Protein AF-A0A3C0UKG0-F1 (afdb_monomer)

Mean predicted aligned error: 4.13 Å

Secondary structure (DSSP, 8-state):
-GGGGTGGGGHHHHHHHHHHHHTT-EEEEEEEEGGGGT-SEE-EEEEEEEESS----GGGSPP-----GGGGS-SSS---B--S-EEEEEEEEE-TTSBEEEEEESSPPP-TTPPTT-TTSGGGS-GGGEEEETTSBEEPPPTT-TT---EEEETTEEEEPPHHHHHHTTT--TT----S-HHHHHHHHHHS--HHHHHHHHHHHIIIII----

Nearest PDB structures (foldseek):
  2z6u-assembly1_A  TM=8.583E-01  e=8.545E-14  Haemophilus parahaemolyticus
  2i9k-assembly1_A  TM=8.577E-01  e=9.624E-14  Haemophilus haemolyticus
  2z6q-assembly1_A  TM=8.188E-01  e=1.084E-13  Haemophilus parahaemolyticus
  2uyc-assembly1_A  TM=7.828E-01  e=1.965E-13  Haemophilus haemolyticus
  10mh-assembly1_A  TM=7.496E-01  e=1.965E-13  Haemophilus haemolyticus

Foldseek 3Di:
DVCCCCPPNNVNVVVVVVVLVVVQWDKDKDWDALQQQAFLERDTDIDMDTDNPFHFDPVPQHGDHRAFLVVLADPDDPWAFDPADWDFDPDWDQDPSQWTFGTWGPDQWAPPPDDPPCNRPPNRDDQLGTETESRTGFYQQALVCLVQSRWYCDPNTITGGDLLSLCVSLPDDSPDDDDDDSSVSSNDSNPDHSVSVVVSVVVSCCVRPVDDPD

Radius of gyration: 19.54 Å; Cα contacts (8 Å, |Δi|>4): 366; chains: 1; bounding box: 50×36×51 Å

pLDDT: mean 94.49, std 6.55, range [41.09, 98.5]

Solvent-accessible surface area (backbone atoms only — not comparable to full-atom values): 12161 Å² total; per-residue (Å²): 91,50,63,47,69,55,34,75,87,26,46,60,44,50,53,57,51,49,55,42,41,75,71,53,27,34,72,28,74,48,77,46,45,30,21,44,37,57,23,25,21,48,37,57,33,55,48,77,48,71,32,67,90,50,79,66,68,76,83,78,52,84,72,41,69,66,40,40,30,57,83,55,53,77,91,78,75,95,74,59,62,67,87,66,69,62,47,74,48,92,76,60,50,75,42,97,78,39,37,23,46,29,33,33,45,79,61,85,59,55,74,83,92,61,58,91,94,44,82,89,39,72,86,40,42,54,72,72,33,40,24,30,26,31,80,18,19,39,72,58,60,54,40,84,45,44,81,46,52,52,36,30,39,51,96,93,41,49,29,42,56,51,74,65,35,57,37,41,50,31,55,47,61,90,85,60,84,81,89,64,58,69,40,57,47,33,27,49,60,25,69,52,71,44,42,52,43,52,50,50,52,49,55,49,44,44,67,72,69,64,53,69,88,124

Sequence (214 aa):
VKHLVYHDNKKTLTTILQHLEELGYTVSKKVLNASDFGLPQNRERIIIIGHKDKKFDFSKIEKQAKPALKKFLDKENEFEYLNEPYTILEEQKIQDSGLIFAGYRNKTIRKAGVREGTEHLSRVHKQPNRIYSTEGVHPALPSQESSGRFWIWHEGTVRKLTIQECYRIMGFPDKFKLLNNKAELYKQVGNSVAIPMIKAVVEQIKTQLLSVNK

Structure (mmCIF, N/CA/C/O backbone):
data_AF-A0A3C0UKG0-F1
#
_entry.id   AF-A0A3C0UKG0-F1
#
loop_
_atom_site.group_PDB
_atom_site.id
_atom_site.type_symbol
_atom_site.label_atom_id
_atom_site.label_alt_id
_atom_site.label_comp_id
_atom_site.label_asym_id
_atom_site.label_entity_id
_atom_site.label_seq_id
_atom_site.pdbx_PDB_ins_code
_atom_site.Cartn_x
_atom_site.Cartn_y
_atom_site.Cartn_z
_atom_site.occupancy
_atom_site.B_iso_or_equiv
_atom_site.auth_seq_id
_atom_site.auth_comp_id
_atom_site.auth_asym_id
_atom_site.auth_atom_id
_atom_site.pdbx_PDB_model_num
ATOM 1 N N . VAL A 1 1 ? -4.203 8.270 5.859 1.00 89.06 1 VAL A N 1
ATOM 2 C CA . VAL A 1 1 ? -2.842 7.922 5.341 1.00 89.06 1 VAL A CA 1
ATOM 3 C C . VAL A 1 1 ? -1.824 7.904 6.483 1.00 89.06 1 VAL A C 1
ATOM 5 O O . VAL A 1 1 ? -2.095 8.561 7.476 1.00 89.06 1 VAL A O 1
ATOM 8 N N . LYS A 1 2 ? -0.675 7.203 6.380 1.00 91.62 2 LYS A N 1
ATOM 9 C CA . LYS A 1 2 ? 0.348 7.162 7.460 1.00 91.62 2 LYS A CA 1
ATOM 10 C C . LYS A 1 2 ? 0.846 8.544 7.895 1.00 91.62 2 LYS A C 1
ATOM 12 O O . LYS A 1 2 ? 1.032 8.761 9.084 1.00 91.62 2 LYS A O 1
ATOM 17 N N . HIS A 1 3 ? 1.005 9.482 6.957 1.00 91.56 3 HIS A N 1
ATOM 18 C CA . HIS A 1 3 ? 1.503 10.830 7.258 1.00 91.56 3 HIS A CA 1
ATOM 19 C C . HIS A 1 3 ? 0.677 11.573 8.323 1.00 91.56 3 HIS A C 1
ATOM 21 O O . HIS A 1 3 ? 1.235 12.379 9.057 1.00 91.56 3 HIS A O 1
ATOM 27 N N . LEU A 1 4 ? -0.615 11.249 8.480 1.00 94.44 4 LEU A N 1
ATOM 28 C CA . LEU A 1 4 ? -1.465 11.824 9.529 1.00 94.44 4 LEU A CA 1
ATOM 29 C C . LEU A 1 4 ? -0.866 11.647 10.936 1.00 94.44 4 LEU A C 1
ATOM 31 O O . LEU A 1 4 ? -1.051 12.510 11.780 1.00 94.44 4 LEU A O 1
ATOM 35 N N . VAL A 1 5 ? -0.099 10.574 11.172 1.00 94.69 5 VAL A N 1
ATOM 36 C CA . VAL A 1 5 ? 0.579 10.309 12.454 1.00 94.69 5 VAL A CA 1
ATOM 37 C C . VAL A 1 5 ? 1.565 11.408 12.846 1.00 94.69 5 VAL A C 1
ATOM 39 O O . VAL A 1 5 ? 1.745 11.651 14.034 1.00 94.69 5 VAL A O 1
ATOM 42 N N . TYR A 1 6 ? 2.194 12.060 11.868 1.00 94.19 6 TYR A N 1
ATOM 43 C CA . TYR A 1 6 ? 3.244 13.061 12.087 1.00 94.19 6 TYR A CA 1
ATOM 44 C C . TYR A 1 6 ? 2.823 14.472 11.669 1.00 94.19 6 TYR A C 1
ATOM 46 O O . TYR A 1 6 ? 3.537 15.430 11.953 1.00 94.19 6 TYR A O 1
ATOM 54 N N . HIS A 1 7 ? 1.682 14.597 10.989 1.00 96.38 7 HIS A N 1
ATOM 55 C CA . HIS A 1 7 ? 1.195 15.852 10.436 1.00 96.38 7 HIS A CA 1
ATOM 56 C C . HIS A 1 7 ? 1.057 16.929 11.517 1.00 96.38 7 HIS A C 1
ATOM 58 O O . HIS A 1 7 ? 0.568 16.639 12.610 1.00 96.38 7 HIS A O 1
ATOM 64 N N . ASP A 1 8 ? 1.496 18.148 11.191 1.00 96.06 8 ASP A N 1
ATOM 65 C CA . ASP A 1 8 ? 1.468 19.313 12.083 1.00 96.06 8 ASP A CA 1
ATOM 66 C C . ASP A 1 8 ? 2.033 18.999 13.481 1.00 96.06 8 ASP A C 1
ATOM 68 O O . ASP A 1 8 ? 1.369 19.151 14.503 1.00 96.06 8 ASP A O 1
ATOM 72 N N . ASN A 1 9 ? 3.247 18.435 13.530 1.00 94.06 9 ASN A N 1
ATOM 73 C CA . ASN A 1 9 ? 3.888 17.994 14.775 1.00 94.06 9 ASN A CA 1
ATOM 74 C C . ASN A 1 9 ? 2.979 17.088 15.630 1.00 94.06 9 ASN A C 1
ATOM 76 O O . ASN A 1 9 ? 2.952 17.188 16.855 1.00 94.06 9 ASN A O 1
ATOM 80 N N . LYS A 1 10 ? 2.240 16.188 14.966 1.00 95.62 10 LYS A N 1
ATOM 81 C CA . LYS A 1 10 ? 1.243 15.260 15.534 1.00 95.62 10 LYS A CA 1
ATOM 82 C C . LYS A 1 10 ? -0.062 15.914 16.012 1.00 95.62 10 LYS A C 1
ATOM 84 O O . LYS A 1 10 ? -0.987 15.169 16.340 1.00 95.62 10 LYS A O 1
ATOM 89 N N . LYS A 1 11 ? -0.184 17.250 16.016 1.00 96.50 11 LYS A N 1
ATOM 90 C CA . LYS A 1 11 ? -1.361 17.970 16.538 1.00 96.50 11 LYS A CA 1
ATOM 91 C C . LYS A 1 11 ? -2.648 17.516 15.870 1.00 96.50 11 LYS A C 1
ATOM 93 O O . LYS A 1 11 ? -3.599 17.187 16.561 1.00 96.50 11 LYS A O 1
ATOM 98 N N . THR A 1 12 ? -2.653 17.391 14.544 1.00 97.62 12 THR A N 1
ATOM 99 C CA . THR A 1 12 ? -3.860 17.005 13.798 1.00 97.62 12 THR A CA 1
ATOM 100 C C . THR A 1 12 ? -4.426 15.662 14.246 1.00 97.62 12 THR A C 1
ATOM 102 O O . THR A 1 12 ? -5.629 15.542 14.457 1.00 97.62 12 THR A O 1
ATOM 105 N N . LEU A 1 13 ? -3.576 14.642 14.410 1.00 97.19 13 LEU A N 1
ATOM 106 C CA . LEU A 1 13 ? -4.049 13.348 14.893 1.00 97.19 13 LEU A CA 1
ATOM 107 C C . LEU A 1 13 ? -4.487 13.435 16.357 1.00 97.19 13 LEU A C 1
ATOM 109 O O . LEU A 1 13 ? -5.490 12.826 16.703 1.00 97.19 13 LEU A O 1
ATOM 113 N N . THR A 1 14 ? -3.766 14.173 17.202 1.00 97.25 14 THR A N 1
ATOM 114 C CA . THR A 1 14 ? -4.154 14.376 18.605 1.00 97.25 14 THR A CA 1
ATOM 115 C C . THR A 1 14 ? -5.538 15.012 18.715 1.00 97.25 14 THR A C 1
ATOM 117 O O . THR A 1 14 ? -6.382 14.461 19.408 1.00 97.25 14 THR A O 1
ATOM 120 N N . THR A 1 15 ? -5.811 16.082 17.964 1.00 98.12 15 THR A N 1
ATOM 121 C CA . THR A 1 15 ? -7.115 16.761 17.944 1.00 98.12 15 THR A CA 1
ATOM 122 C C . THR A 1 15 ? -8.246 15.829 17.510 1.00 98.12 15 THR A C 1
ATOM 124 O O . THR A 1 15 ? -9.292 15.798 18.146 1.00 98.12 15 THR A O 1
ATOM 127 N N . ILE A 1 16 ? -8.035 15.015 16.465 1.00 98.06 16 ILE A N 1
ATOM 128 C CA . ILE A 1 16 ? -9.041 14.033 16.020 1.00 98.06 16 ILE A CA 1
ATOM 129 C C . ILE A 1 16 ? -9.377 13.042 17.142 1.00 98.06 16 ILE A C 1
ATOM 131 O O . ILE A 1 16 ? -10.544 12.731 17.356 1.00 98.06 16 ILE A O 1
ATOM 135 N N . LEU A 1 17 ? -8.362 12.520 17.834 1.00 97.94 17 LEU A N 1
ATOM 136 C CA . LEU A 1 17 ? -8.560 11.524 18.890 1.00 97.94 17 LEU A CA 1
ATOM 137 C C . LEU A 1 17 ? -9.224 12.138 20.119 1.00 97.94 17 LEU A C 1
ATOM 139 O O . LEU A 1 17 ? -10.163 11.547 20.634 1.00 97.94 17 LEU A O 1
ATOM 143 N N . GLN A 1 18 ? -8.786 13.334 20.517 1.00 98.00 18 GLN A N 1
ATOM 144 C CA . GLN A 1 18 ? -9.365 14.073 21.631 1.00 98.00 18 GLN A CA 1
ATOM 145 C C . GLN A 1 18 ? -10.860 14.317 21.410 1.00 98.00 18 GLN A C 1
ATOM 147 O O . GLN A 1 18 ? -11.655 13.999 22.283 1.00 98.00 18 GLN A O 1
ATOM 152 N N . HIS A 1 19 ? -11.271 14.789 20.231 1.00 98.38 19 HIS A N 1
ATOM 153 C CA . HIS A 1 19 ? -12.695 15.004 19.959 1.00 98.38 19 HIS A CA 1
ATOM 154 C C . HIS A 1 19 ? -13.512 13.707 19.962 1.00 98.38 19 HIS A C 1
ATOM 156 O O . HIS A 1 19 ? -14.660 13.703 20.393 1.00 98.38 19 HIS A O 1
ATOM 162 N N . LEU A 1 20 ? -12.945 12.589 19.502 1.00 98.06 20 LEU A N 1
ATOM 163 C CA . LEU A 1 20 ? -13.622 11.293 19.605 1.00 98.06 20 LEU A CA 1
ATOM 164 C C . LEU A 1 20 ? -13.785 10.859 21.072 1.00 98.06 20 LEU A C 1
ATOM 166 O O . LEU A 1 20 ? -14.837 10.341 21.437 1.00 98.06 20 LEU A O 1
ATOM 170 N N . GLU A 1 21 ? -12.777 11.095 21.910 1.00 97.69 21 GLU A N 1
ATOM 171 C CA . GLU A 1 21 ? -12.824 10.812 23.350 1.00 97.69 21 GLU A CA 1
ATOM 172 C C . GLU A 1 21 ? -13.820 11.731 24.083 1.00 97.69 21 GLU A C 1
ATOM 174 O O . GLU A 1 21 ? -14.610 11.245 24.888 1.00 97.69 21 GLU A O 1
ATOM 179 N N . GLU A 1 22 ? -13.870 13.023 23.743 1.00 98.19 22 GLU A N 1
ATOM 180 C CA . GLU A 1 22 ? -14.857 13.997 24.248 1.00 98.19 22 GLU A CA 1
ATOM 181 C C . GLU A 1 22 ? -16.299 13.606 23.890 1.00 98.19 22 GLU A C 1
ATOM 183 O O . GLU A 1 22 ? -17.224 13.841 24.664 1.00 98.19 22 GLU A O 1
ATOM 188 N N . LEU A 1 23 ? -16.496 12.952 22.741 1.00 98.06 23 LEU A N 1
ATOM 189 C CA . LEU A 1 23 ? -17.780 12.376 22.331 1.00 98.06 23 LEU A CA 1
ATOM 190 C C . LEU A 1 23 ? -18.109 11.047 23.042 1.00 98.06 23 LEU A C 1
ATOM 192 O O . LEU A 1 23 ? -19.123 10.419 22.728 1.00 98.06 23 LEU A O 1
ATOM 196 N N . GLY A 1 24 ? -17.268 10.603 23.981 1.00 97.75 24 GLY A N 1
ATOM 197 C CA . GLY A 1 24 ? -17.481 9.405 24.791 1.00 97.75 24 GLY A CA 1
ATOM 198 C C . GLY A 1 24 ? -17.037 8.099 24.129 1.00 97.75 24 GLY A C 1
ATOM 199 O O . GLY A 1 24 ? -17.535 7.037 24.499 1.00 97.75 24 GLY A O 1
ATOM 200 N N . TYR A 1 25 ? -16.136 8.138 23.140 1.00 98.31 25 TYR A N 1
ATOM 201 C CA . TYR A 1 25 ? -15.568 6.922 22.552 1.00 98.31 25 TYR A CA 1
ATOM 202 C C . TYR A 1 25 ? -14.243 6.539 23.211 1.00 98.31 25 TYR A C 1
ATOM 204 O O . TYR A 1 25 ? -13.308 7.330 23.294 1.00 98.31 25 TYR A O 1
ATOM 212 N N . THR A 1 26 ? -14.101 5.262 23.549 1.00 97.31 26 THR A N 1
ATOM 213 C CA . THR A 1 26 ? -12.801 4.625 23.757 1.00 97.31 26 THR A CA 1
ATOM 214 C C . THR A 1 26 ? -12.128 4.414 22.400 1.00 97.31 26 THR A C 1
ATOM 216 O O . THR A 1 26 ? -12.592 3.618 21.576 1.00 97.31 26 THR A O 1
ATOM 219 N N . VAL A 1 27 ? -11.023 5.121 22.147 1.00 97.94 27 VAL A N 1
ATOM 220 C CA . VAL A 1 27 ? -10.351 5.117 20.839 1.00 97.94 27 VAL A CA 1
ATOM 221 C C . VAL A 1 27 ? -9.092 4.254 20.843 1.00 97.94 27 VAL A C 1
ATOM 223 O O . VAL A 1 27 ? -8.253 4.295 21.738 1.00 97.94 27 VAL A O 1
ATOM 226 N N . SER A 1 28 ? -8.930 3.456 19.793 1.00 98.19 28 SER A N 1
ATOM 227 C CA . SER A 1 28 ? -7.738 2.654 19.517 1.00 98.19 28 SER A CA 1
ATOM 228 C C . SER A 1 28 ? -7.223 2.974 18.119 1.00 98.19 28 SER A C 1
ATOM 230 O O . SER A 1 28 ? -8.002 3.123 17.179 1.00 98.19 28 SER A O 1
ATOM 232 N N . LYS A 1 29 ? -5.901 3.057 17.946 1.00 97.88 29 LYS A N 1
ATOM 233 C CA . LYS A 1 29 ? -5.289 3.351 16.643 1.00 97.88 29 LYS A CA 1
ATOM 234 C C . LYS A 1 29 ? -4.043 2.520 16.376 1.00 97.88 29 LYS A C 1
ATOM 236 O O . LYS A 1 29 ? -3.264 2.255 17.289 1.00 97.88 29 LYS A O 1
ATOM 241 N N . LYS A 1 30 ? -3.802 2.187 15.108 1.00 98.06 30 LYS A N 1
ATOM 242 C CA . LYS A 1 30 ? -2.538 1.586 14.655 1.00 98.06 30 LYS A CA 1
ATOM 243 C C . LYS A 1 30 ? -2.285 1.887 13.185 1.00 98.06 30 LYS A C 1
ATOM 245 O O . LYS A 1 30 ? -3.219 2.016 12.398 1.00 98.06 30 LYS A O 1
ATOM 250 N N . VAL A 1 31 ? -1.014 1.992 12.805 1.00 97.88 31 VAL A N 1
ATOM 251 C CA . VAL A 1 31 ? -0.621 1.960 11.392 1.00 97.88 31 VAL A CA 1
ATOM 252 C C . VAL A 1 31 ? -0.498 0.502 10.969 1.00 97.88 31 VAL A C 1
ATOM 254 O O . VAL A 1 31 ? 0.282 -0.245 11.552 1.00 97.88 31 VAL A O 1
ATOM 257 N N . LEU A 1 32 ? -1.270 0.111 9.960 1.00 97.94 32 LEU A N 1
ATOM 258 C CA . LEU A 1 32 ? -1.214 -1.206 9.333 1.00 97.94 32 LEU A CA 1
ATOM 259 C C . LEU A 1 32 ? -0.652 -1.074 7.919 1.00 97.94 32 LEU A C 1
ATOM 261 O O . LEU A 1 32 ? -0.870 -0.054 7.259 1.00 97.94 32 LEU A O 1
ATOM 265 N N . ASN A 1 33 ? 0.063 -2.096 7.457 1.00 97.62 33 ASN A N 1
ATOM 266 C CA . ASN A 1 33 ? 0.574 -2.172 6.094 1.00 97.62 33 ASN A CA 1
ATOM 267 C C . ASN A 1 33 ? -0.146 -3.285 5.342 1.00 97.62 33 ASN A C 1
ATOM 269 O O . ASN A 1 33 ? -0.170 -4.405 5.833 1.00 97.62 33 ASN A O 1
ATOM 273 N N . ALA A 1 34 ? -0.689 -2.998 4.157 1.00 97.88 34 ALA A N 1
ATOM 274 C CA . ALA A 1 34 ? -1.392 -3.991 3.343 1.00 97.88 34 ALA A CA 1
ATOM 275 C C . ALA A 1 34 ? -0.547 -5.243 3.039 1.00 97.88 34 ALA A C 1
ATOM 277 O O . ALA A 1 34 ? -1.110 -6.327 2.900 1.00 97.88 34 ALA A O 1
ATOM 278 N N . SER A 1 35 ? 0.784 -5.114 2.985 1.00 97.19 35 SER A N 1
ATOM 279 C CA . SER A 1 35 ? 1.668 -6.257 2.754 1.00 97.19 35 SER A CA 1
ATOM 280 C C . SER A 1 35 ? 1.651 -7.299 3.867 1.00 97.19 35 SER A C 1
ATOM 282 O O . SER A 1 35 ? 1.804 -8.482 3.580 1.00 97.19 35 SER A O 1
ATOM 284 N N . ASP A 1 36 ? 1.340 -6.900 5.100 1.00 97.19 36 ASP A N 1
ATOM 285 C CA . ASP A 1 36 ? 1.156 -7.818 6.228 1.00 97.19 36 ASP A CA 1
ATOM 286 C C . ASP A 1 36 ? -0.178 -8.597 6.147 1.00 97.19 36 ASP A C 1
ATOM 288 O O . ASP A 1 36 ? -0.513 -9.342 7.063 1.00 97.19 36 ASP A O 1
ATOM 292 N N . PHE A 1 37 ? -0.964 -8.420 5.076 1.00 97.94 37 PHE A N 1
ATOM 293 C CA . PHE A 1 37 ? -2.288 -9.025 4.875 1.00 97.94 37 PHE A CA 1
ATOM 294 C C . PHE A 1 37 ? -2.406 -9.724 3.516 1.00 97.94 37 PHE A C 1
ATOM 296 O O . PHE A 1 37 ? -3.470 -9.717 2.898 1.00 97.94 37 PHE A O 1
ATOM 303 N N . GLY A 1 38 ? -1.304 -10.297 3.026 1.00 97.06 38 GLY A N 1
ATOM 304 C CA . GLY A 1 38 ? -1.317 -11.136 1.826 1.00 97.06 38 GLY A CA 1
ATOM 305 C C . GLY A 1 38 ? -1.431 -10.358 0.513 1.00 97.06 38 GLY A C 1
ATOM 306 O O . GLY A 1 38 ? -1.762 -10.944 -0.513 1.00 97.06 38 GLY A O 1
ATOM 307 N N . LEU A 1 39 ? -1.157 -9.049 0.516 1.00 98.06 39 LEU A N 1
ATOM 308 C CA . LEU A 1 39 ? -1.118 -8.233 -0.700 1.00 98.06 39 LEU A CA 1
ATOM 309 C C . LEU A 1 39 ? 0.313 -7.829 -1.065 1.00 98.06 39 LEU A C 1
ATOM 311 O O . LEU A 1 39 ? 1.096 -7.477 -0.187 1.00 98.06 39 LEU A O 1
ATOM 315 N N . PRO A 1 40 ? 0.677 -7.757 -2.352 1.00 98.19 40 PRO A N 1
ATOM 316 C CA . PRO A 1 40 ? 2.011 -7.348 -2.766 1.00 98.19 40 PRO A CA 1
ATOM 317 C C . PRO A 1 40 ? 2.099 -5.818 -2.844 1.00 98.19 40 PRO A C 1
ATOM 319 O O . PRO A 1 40 ? 2.522 -5.262 -3.856 1.00 98.19 40 PRO A O 1
ATOM 322 N N . GLN A 1 41 ? 1.661 -5.100 -1.804 1.00 97.75 41 GLN A N 1
ATOM 323 C CA . GLN A 1 41 ? 1.651 -3.636 -1.806 1.00 97.75 41 GLN A CA 1
ATOM 324 C C . GLN A 1 41 ? 2.133 -3.052 -0.475 1.00 97.75 41 GLN A C 1
ATOM 326 O O . GLN A 1 41 ? 1.523 -3.267 0.570 1.00 97.75 41 GLN A O 1
ATOM 331 N N . ASN A 1 42 ? 3.181 -2.226 -0.522 1.00 97.50 42 ASN A N 1
ATOM 332 C CA . ASN A 1 42 ? 3.597 -1.389 0.598 1.00 97.50 42 ASN A CA 1
ATOM 333 C C . ASN A 1 42 ? 2.644 -0.187 0.730 1.00 97.50 42 ASN A C 1
ATOM 335 O O . ASN A 1 42 ? 2.881 0.893 0.175 1.00 97.50 42 ASN A O 1
ATOM 339 N N . ARG A 1 43 ? 1.533 -0.390 1.445 1.00 97.19 43 ARG A N 1
ATOM 340 C CA . ARG A 1 43 ? 0.464 0.596 1.658 1.00 97.19 43 ARG A CA 1
ATOM 341 C C . ARG A 1 43 ? 0.175 0.743 3.143 1.00 97.19 43 ARG A C 1
ATOM 343 O O . ARG A 1 43 ? -0.710 0.092 3.689 1.00 97.19 43 ARG A O 1
ATOM 350 N N . GLU A 1 44 ? 0.871 1.681 3.774 1.00 97.06 44 GLU A N 1
ATOM 351 C CA . GLU A 1 44 ? 0.669 1.993 5.187 1.00 97.06 44 GLU A CA 1
ATOM 352 C C . GLU A 1 44 ? -0.530 2.934 5.399 1.00 97.06 44 GLU A C 1
ATOM 354 O O . GLU A 1 44 ? -0.624 4.028 4.814 1.00 97.06 44 GLU A O 1
ATOM 359 N N . ARG A 1 45 ? -1.475 2.522 6.244 1.00 97.38 45 ARG A N 1
ATOM 360 C CA . ARG A 1 45 ? -2.672 3.288 6.604 1.00 97.38 45 ARG A CA 1
ATOM 361 C C . ARG A 1 45 ? -2.856 3.281 8.115 1.00 97.38 45 ARG A C 1
ATOM 363 O O . ARG A 1 45 ? -2.789 2.236 8.748 1.00 97.38 45 ARG A O 1
ATOM 370 N N . ILE A 1 46 ? -3.084 4.465 8.682 1.00 97.62 46 ILE A N 1
ATOM 371 C CA . ILE A 1 46 ? -3.604 4.574 10.042 1.00 97.62 46 ILE A CA 1
ATOM 372 C C . ILE A 1 46 ? -5.057 4.104 10.041 1.00 97.62 46 ILE A C 1
ATOM 374 O O . ILE A 1 46 ? -5.849 4.562 9.218 1.00 97.62 46 ILE A O 1
ATOM 378 N N . ILE A 1 47 ? -5.362 3.187 10.948 1.00 98.19 47 ILE A N 1
ATOM 379 C CA . ILE A 1 47 ? -6.702 2.712 11.264 1.00 98.19 47 ILE A CA 1
ATOM 380 C C . ILE A 1 47 ? -7.041 3.258 12.647 1.00 98.19 47 ILE A C 1
ATOM 382 O O . ILE A 1 47 ? -6.236 3.120 13.570 1.00 98.19 47 ILE A O 1
ATOM 386 N N . ILE A 1 48 ? -8.198 3.905 12.765 1.00 98.25 48 ILE A N 1
ATOM 387 C CA . ILE A 1 48 ? -8.733 4.455 14.013 1.00 98.25 48 ILE A CA 1
ATOM 388 C C . ILE A 1 48 ? -10.071 3.762 14.248 1.00 98.25 48 ILE A C 1
ATOM 390 O O . ILE A 1 48 ? -10.916 3.746 13.356 1.00 98.25 48 ILE A O 1
ATOM 394 N N . ILE A 1 49 ? -10.230 3.158 15.419 1.00 98.19 49 ILE A N 1
ATOM 395 C CA . ILE A 1 49 ? -11.434 2.442 15.836 1.00 98.19 49 ILE A CA 1
ATOM 396 C C . ILE A 1 49 ? -11.905 3.102 17.125 1.00 98.19 49 ILE A C 1
ATOM 398 O O . ILE A 1 49 ? -11.157 3.132 18.100 1.00 98.19 49 ILE A O 1
ATOM 402 N N . GLY A 1 50 ? -13.118 3.644 17.111 1.00 97.44 50 GLY A N 1
ATOM 403 C CA . GLY A 1 50 ? -13.800 4.153 18.297 1.00 97.44 50 GLY A CA 1
ATOM 404 C C . GLY A 1 50 ? -14.951 3.227 18.672 1.00 97.44 50 GLY A C 1
ATOM 405 O O . GLY A 1 50 ? -15.700 2.790 17.800 1.00 97.44 50 GLY A O 1
ATOM 406 N N . HIS A 1 51 ? -15.094 2.933 19.957 1.00 97.12 51 HIS A N 1
ATOM 407 C CA . HIS A 1 51 ? -16.226 2.193 20.514 1.00 97.12 51 HIS A CA 1
ATOM 408 C C . HIS A 1 51 ? -16.629 2.832 21.841 1.00 97.12 51 HIS A C 1
ATOM 410 O O . HIS A 1 51 ? -15.759 3.345 22.531 1.00 97.12 51 HIS A O 1
ATOM 416 N N . LYS A 1 52 ? -17.910 2.794 22.223 1.00 95.19 52 LYS A N 1
ATOM 417 C CA . LYS A 1 52 ? -18.379 3.434 23.465 1.00 95.19 52 LYS A CA 1
ATOM 418 C C . LYS A 1 52 ? -17.632 2.917 24.703 1.00 95.19 52 LYS A C 1
ATOM 420 O O . LYS A 1 52 ? -16.945 3.681 25.364 1.00 95.19 52 LYS A O 1
ATOM 425 N N . ASP A 1 53 ? -17.634 1.600 24.913 1.00 91.81 53 ASP A N 1
ATOM 426 C CA . ASP A 1 53 ? -17.190 1.038 26.206 1.00 91.81 53 ASP A CA 1
ATOM 427 C C . ASP A 1 53 ? -15.919 0.169 26.167 1.00 91.81 53 ASP A C 1
ATOM 429 O O . ASP A 1 53 ? -15.391 -0.216 27.206 1.00 91.81 53 ASP A O 1
ATOM 433 N N . LYS A 1 54 ? -15.429 -0.214 24.982 1.00 95.12 54 LYS A N 1
ATOM 434 C CA . LYS A 1 54 ? -14.431 -1.280 24.812 1.00 95.12 54 LYS A CA 1
ATOM 435 C C . LYS A 1 54 ? -13.229 -0.764 24.036 1.00 95.12 54 LYS A C 1
ATOM 437 O O . LYS A 1 54 ? -13.373 -0.070 23.033 1.00 95.12 54 LYS A O 1
ATOM 442 N N . LYS A 1 55 ? -12.030 -1.165 24.456 1.00 96.12 55 LYS A N 1
ATOM 443 C CA . LYS A 1 55 ? -10.789 -0.895 23.725 1.00 96.12 55 LYS A CA 1
ATOM 444 C C . LYS A 1 55 ? -10.535 -1.996 22.700 1.00 96.12 55 LYS A C 1
ATOM 446 O O . LYS A 1 55 ? -10.657 -3.176 23.016 1.00 96.12 55 LYS A O 1
ATOM 451 N N . PHE A 1 56 ? -10.152 -1.613 21.487 1.00 98.06 56 PHE A N 1
ATOM 452 C CA . PHE A 1 56 ? -9.802 -2.560 20.436 1.00 98.06 56 PHE A CA 1
ATOM 453 C C . PHE A 1 56 ? -8.317 -2.928 20.506 1.00 98.06 56 PHE A C 1
ATOM 455 O O . PHE A 1 56 ? -7.443 -2.057 20.522 1.00 98.06 56 PHE A O 1
ATOM 462 N N . ASP A 1 57 ? -8.022 -4.223 20.485 1.00 97.88 57 ASP A N 1
ATOM 463 C CA . ASP A 1 57 ? -6.667 -4.751 20.529 1.00 97.88 57 ASP A CA 1
ATOM 464 C C . ASP A 1 57 ? -6.197 -5.201 19.138 1.00 97.88 57 ASP A C 1
ATOM 466 O O . ASP A 1 57 ? -6.519 -6.283 18.640 1.00 97.88 57 ASP A O 1
ATOM 470 N N . PHE A 1 58 ? -5.372 -4.358 18.515 1.00 98.19 58 PHE A N 1
ATOM 471 C CA . PHE A 1 58 ? -4.746 -4.639 17.224 1.00 98.19 58 PHE A CA 1
ATOM 472 C C . PHE A 1 58 ? -3.680 -5.749 17.268 1.00 98.19 58 PHE A C 1
ATOM 474 O O . PHE A 1 58 ? -3.147 -6.095 16.211 1.00 98.19 58 PHE A O 1
ATOM 481 N N . SER A 1 59 ? -3.267 -6.240 18.442 1.00 97.31 59 SER A N 1
ATOM 482 C CA . SER A 1 59 ? -2.305 -7.349 18.538 1.00 97.31 59 SER A CA 1
ATOM 483 C C . SER A 1 59 ? -2.929 -8.693 18.152 1.00 97.31 59 SER A C 1
ATOM 485 O O . SER A 1 59 ? -2.229 -9.556 17.637 1.00 97.31 59 SER A O 1
ATOM 487 N N . LYS A 1 60 ? -4.255 -8.820 18.291 1.00 97.19 60 LYS A N 1
ATOM 488 C CA . LYS A 1 60 ? -5.033 -10.015 17.924 1.00 97.19 60 LYS A CA 1
ATOM 489 C C . LYS A 1 60 ? -5.313 -10.140 16.426 1.00 97.19 60 LYS A C 1
ATOM 491 O O . LYS A 1 60 ? -5.937 -11.101 15.991 1.00 97.19 60 LYS A O 1
ATOM 496 N N . ILE A 1 61 ? -4.908 -9.152 15.629 1.00 97.69 61 ILE A N 1
ATOM 497 C CA . ILE A 1 61 ? -5.016 -9.236 14.175 1.00 97.69 61 ILE A CA 1
ATOM 498 C C . ILE A 1 61 ? -3.873 -10.109 13.653 1.00 97.69 61 ILE A C 1
ATOM 500 O O . ILE A 1 61 ? -2.703 -9.731 13.743 1.00 97.69 61 ILE A O 1
ATOM 504 N N . GLU A 1 62 ? -4.231 -11.237 13.050 1.00 96.00 62 GLU A N 1
ATOM 505 C CA . GLU A 1 62 ? -3.280 -12.126 12.393 1.00 96.00 62 GLU A CA 1
ATOM 506 C C . GLU A 1 62 ? -2.706 -11.496 11.121 1.00 96.00 62 GLU A C 1
ATOM 508 O O . GLU A 1 62 ? -3.418 -10.889 10.312 1.00 96.00 62 GLU A O 1
ATOM 513 N N . LYS A 1 63 ? -1.393 -11.653 10.953 1.00 95.81 63 LYS A N 1
ATOM 514 C CA . LYS A 1 63 ? -0.665 -11.222 9.761 1.00 95.81 63 LYS A CA 1
ATOM 515 C C . LYS A 1 63 ? -0.433 -12.401 8.828 1.00 95.81 63 LYS A C 1
ATOM 517 O O . LYS A 1 63 ? -0.302 -13.539 9.264 1.00 95.81 63 LYS A O 1
ATOM 522 N N . GLN A 1 64 ? -0.310 -12.101 7.544 1.00 95.31 64 GLN A N 1
ATOM 523 C CA . GLN A 1 64 ? 0.044 -13.053 6.499 1.00 95.31 64 GLN A CA 1
ATOM 524 C C . GLN A 1 64 ? 1.403 -12.698 5.894 1.00 95.31 64 GLN A C 1
ATOM 526 O O . GLN A 1 64 ? 1.864 -11.557 5.977 1.00 95.31 64 GLN A O 1
ATOM 531 N N . ALA A 1 65 ? 2.044 -13.685 5.268 1.00 94.25 65 ALA A N 1
ATOM 532 C CA . ALA A 1 65 ? 3.295 -13.473 4.554 1.00 94.25 65 ALA A CA 1
ATOM 533 C C . ALA A 1 65 ? 3.115 -12.463 3.409 1.00 94.25 65 ALA A C 1
ATOM 535 O O . ALA A 1 65 ? 2.074 -12.428 2.753 1.00 94.25 65 ALA A O 1
ATOM 536 N N . LYS A 1 66 ? 4.160 -11.671 3.149 1.00 94.06 66 LYS A N 1
ATOM 537 C CA . LYS A 1 66 ? 4.196 -10.676 2.070 1.00 94.06 66 LYS A CA 1
ATOM 538 C C . LYS A 1 66 ? 4.449 -11.391 0.738 1.00 94.06 66 LYS A C 1
ATOM 540 O O . LYS A 1 66 ? 5.556 -11.896 0.545 1.00 94.06 66 LYS A O 1
ATOM 545 N N . PRO A 1 67 ? 3.481 -11.473 -0.188 1.00 96.38 67 PRO A N 1
ATOM 546 C CA . PRO A 1 67 ? 3.737 -12.107 -1.468 1.00 96.38 67 PRO A CA 1
ATOM 547 C C . PRO A 1 67 ? 4.480 -11.157 -2.415 1.00 96.38 67 PRO A C 1
ATOM 549 O O . PRO A 1 67 ? 4.338 -9.936 -2.335 1.00 96.38 67 PRO A O 1
ATOM 552 N N . ALA A 1 68 ? 5.229 -11.733 -3.353 1.00 97.94 68 ALA A N 1
ATOM 553 C CA . ALA A 1 68 ? 5.816 -10.998 -4.467 1.00 97.94 68 ALA A CA 1
ATOM 554 C C . ALA A 1 68 ? 4.736 -10.546 -5.464 1.00 97.94 68 ALA A C 1
ATOM 556 O O . ALA A 1 68 ? 3.772 -11.276 -5.724 1.00 97.94 68 ALA A O 1
ATOM 557 N N . LEU A 1 69 ? 4.930 -9.371 -6.064 1.00 98.50 69 LEU A N 1
ATOM 558 C CA . LEU A 1 69 ? 4.024 -8.767 -7.041 1.00 98.50 69 LEU A CA 1
ATOM 559 C C . LEU A 1 69 ? 3.781 -9.668 -8.251 1.00 98.50 69 LEU A C 1
ATOM 561 O O . LEU A 1 69 ? 2.645 -9.746 -8.709 1.00 98.50 69 LEU A O 1
ATOM 565 N N . LYS A 1 70 ? 4.794 -10.414 -8.708 1.00 98.38 70 LYS A N 1
ATOM 566 C CA . LYS A 1 70 ? 4.671 -11.338 -9.848 1.00 98.38 70 LYS A CA 1
ATOM 567 C C . LYS A 1 70 ? 3.526 -12.348 -9.726 1.00 98.38 70 LYS A C 1
ATOM 569 O O . LYS A 1 70 ? 2.958 -12.745 -10.732 1.00 98.38 70 LYS A O 1
ATOM 574 N N . LYS A 1 71 ? 3.135 -12.727 -8.500 1.00 97.88 71 LYS A N 1
ATOM 575 C CA . LYS A 1 71 ? 2.021 -13.666 -8.254 1.00 97.88 71 LYS A CA 1
ATOM 576 C C . LYS A 1 71 ? 0.640 -13.075 -8.573 1.00 97.88 71 LYS A C 1
ATOM 578 O O . LYS A 1 71 ? -0.342 -13.805 -8.562 1.00 97.88 71 LYS A O 1
ATOM 583 N N . PHE A 1 72 ? 0.565 -11.765 -8.801 1.00 97.88 72 PHE A N 1
ATOM 584 C CA . PHE A 1 72 ? -0.667 -11.005 -9.019 1.00 97.88 72 PHE A CA 1
ATOM 585 C C . PHE A 1 72 ? -0.744 -10.422 -10.434 1.00 97.88 72 PHE A C 1
ATOM 587 O O . PHE A 1 72 ? -1.653 -9.643 -10.717 1.00 97.88 72 PHE A O 1
ATOM 594 N N . LEU A 1 73 ? 0.201 -10.761 -11.307 1.00 97.81 73 LEU A N 1
ATOM 595 C CA . LEU A 1 73 ? 0.240 -10.257 -12.672 1.00 97.81 73 LEU A CA 1
ATOM 596 C C . LEU A 1 73 ? -0.593 -11.132 -13.605 1.00 97.81 73 LEU A C 1
ATOM 598 O O . LEU A 1 73 ? -0.764 -12.330 -13.371 1.00 97.81 73 LEU A O 1
ATOM 602 N N . ASP A 1 74 ? -1.122 -10.512 -14.653 1.00 96.00 74 ASP A N 1
ATOM 603 C CA . ASP A 1 74 ? -1.743 -11.242 -15.751 1.00 96.00 74 ASP A CA 1
ATOM 604 C C . ASP A 1 74 ? -0.654 -12.029 -16.496 1.00 96.00 74 ASP A C 1
ATOM 606 O O . ASP A 1 74 ? 0.440 -11.511 -16.724 1.00 96.00 74 ASP A O 1
ATOM 610 N N . LYS A 1 75 ? -0.946 -13.281 -16.870 1.00 92.50 75 LYS A N 1
ATOM 611 C CA . LYS A 1 75 ? -0.032 -14.093 -17.695 1.00 92.50 75 LYS A CA 1
ATOM 612 C C . LYS A 1 75 ? -0.057 -13.651 -19.155 1.00 92.50 75 LYS A C 1
ATOM 614 O O . LYS A 1 75 ? 0.979 -13.572 -19.798 1.00 92.50 75 LYS A O 1
ATOM 619 N N . GLU A 1 76 ? -1.253 -13.348 -19.647 1.00 91.31 76 GLU A N 1
ATOM 620 C CA . GLU A 1 76 ? -1.513 -12.923 -21.017 1.00 91.31 76 GLU A CA 1
ATOM 621 C C . GLU A 1 76 ? -2.451 -11.719 -20.973 1.00 91.31 76 GLU A C 1
ATOM 623 O O . GLU A 1 76 ? -3.520 -11.773 -20.360 1.00 91.31 76 GLU A O 1
ATOM 628 N N . ASN A 1 77 ? -2.019 -10.612 -21.570 1.00 93.56 77 ASN A N 1
ATOM 629 C CA . ASN A 1 77 ? -2.804 -9.396 -21.734 1.00 93.56 77 ASN A CA 1
ATOM 630 C C . ASN A 1 77 ? -2.138 -8.506 -22.795 1.00 93.56 77 ASN A C 1
ATOM 632 O O . ASN A 1 77 ? -0.978 -8.713 -23.158 1.00 93.56 77 ASN A O 1
ATOM 636 N N . GLU A 1 78 ? -2.840 -7.474 -23.247 1.00 93.25 78 GLU A N 1
ATOM 637 C CA . GLU A 1 78 ? -2.223 -6.389 -24.001 1.00 93.25 78 GLU A CA 1
ATOM 638 C C . GLU A 1 78 ? -1.495 -5.454 -23.022 1.00 93.25 78 GLU A C 1
ATOM 640 O O . GLU A 1 78 ? -2.105 -4.668 -22.288 1.00 93.25 78 GLU A O 1
ATOM 645 N N . PHE A 1 79 ? -0.169 -5.582 -22.956 1.00 96.88 79 PHE A N 1
ATOM 646 C CA . PHE A 1 79 ? 0.656 -4.829 -22.016 1.00 96.88 79 PHE A CA 1
ATOM 647 C C . PHE A 1 79 ? 1.193 -3.523 -22.613 1.00 96.88 79 PHE A C 1
ATOM 649 O O . PHE A 1 79 ? 1.724 -3.481 -23.720 1.00 96.88 79 PHE A O 1
ATOM 656 N N . GLU A 1 80 ? 1.143 -2.451 -21.817 1.00 96.75 80 GLU A N 1
ATOM 657 C CA . GLU A 1 80 ? 1.759 -1.163 -22.152 1.00 96.75 80 GLU A CA 1
ATOM 658 C C . GLU A 1 80 ? 3.230 -1.137 -21.684 1.00 96.75 80 GLU A C 1
ATOM 660 O O . GLU A 1 80 ? 3.519 -0.863 -20.511 1.00 96.75 80 GLU A O 1
ATOM 665 N N . TYR A 1 81 ? 4.163 -1.422 -22.598 1.00 97.50 81 TYR A N 1
ATOM 666 C CA . TYR A 1 81 ? 5.610 -1.375 -22.347 1.00 97.50 81 TYR A CA 1
ATOM 667 C C . TYR A 1 81 ? 6.166 0.056 -22.371 1.00 97.50 81 TYR A C 1
ATOM 669 O O . TYR A 1 81 ? 5.658 0.939 -23.063 1.00 97.50 81 TYR A O 1
ATOM 677 N N . LEU A 1 82 ? 7.225 0.298 -21.598 1.00 96.94 82 LEU A N 1
ATOM 678 C CA . LEU A 1 82 ? 7.915 1.584 -21.575 1.00 96.94 82 LEU A CA 1
ATOM 679 C C . LEU A 1 82 ? 8.788 1.737 -22.827 1.00 96.94 82 LEU A C 1
ATOM 681 O O . LEU A 1 82 ? 9.764 1.017 -22.998 1.00 96.94 82 LEU A O 1
ATOM 685 N N . ASN A 1 83 ? 8.462 2.720 -23.661 1.00 94.81 83 ASN A N 1
ATOM 686 C CA . ASN A 1 83 ? 9.166 3.034 -24.910 1.00 94.81 83 ASN A CA 1
ATOM 687 C C . ASN A 1 83 ? 10.113 4.247 -24.806 1.00 94.81 83 ASN A C 1
ATOM 689 O O . ASN A 1 83 ? 10.681 4.684 -25.802 1.00 94.81 83 ASN A O 1
ATOM 693 N N . GLU A 1 84 ? 10.269 4.819 -23.614 1.00 94.38 84 GLU A N 1
ATOM 694 C CA . GLU A 1 84 ? 11.174 5.942 -23.356 1.00 94.38 84 GLU A CA 1
ATOM 695 C C . GLU A 1 84 ? 12.468 5.455 -22.689 1.00 94.38 84 GLU A C 1
ATOM 697 O O . GLU A 1 84 ? 12.429 4.443 -21.994 1.00 94.38 84 GLU A O 1
ATOM 702 N N . PRO A 1 85 ? 13.587 6.198 -22.777 1.00 96.56 85 PRO A N 1
ATOM 703 C CA . PRO A 1 85 ? 14.821 5.825 -22.091 1.00 96.56 85 PRO A CA 1
ATOM 704 C C . PRO A 1 85 ? 14.642 5.650 -20.573 1.00 96.56 85 PRO A C 1
ATOM 706 O O . PRO A 1 85 ? 14.096 6.516 -19.875 1.00 96.56 85 PRO A O 1
ATOM 709 N N . TYR A 1 86 ? 15.152 4.537 -20.055 1.00 96.94 86 TYR A N 1
ATOM 710 C CA . TYR A 1 86 ? 15.186 4.201 -18.636 1.00 96.94 86 TYR A CA 1
ATOM 711 C C . TYR A 1 86 ? 16.497 3.504 -18.275 1.00 96.94 86 TYR A C 1
ATOM 713 O O . TYR A 1 86 ? 17.225 3.029 -19.144 1.00 96.94 86 TYR A O 1
ATOM 721 N N . THR A 1 87 ? 16.774 3.427 -16.980 1.00 96.75 87 THR A N 1
ATOM 722 C CA . THR A 1 87 ? 17.910 2.706 -16.410 1.00 96.75 87 THR A CA 1
ATOM 723 C C . THR A 1 87 ? 17.388 1.652 -15.445 1.00 96.75 87 THR A C 1
ATOM 725 O O . THR A 1 87 ? 16.587 1.965 -14.561 1.00 96.75 87 THR A O 1
ATOM 728 N N . ILE A 1 88 ? 17.855 0.415 -15.607 1.00 97.31 88 ILE A N 1
ATOM 729 C CA . ILE A 1 88 ? 17.740 -0.649 -14.606 1.00 97.31 88 ILE A CA 1
ATOM 730 C C . ILE A 1 88 ? 19.082 -0.742 -13.891 1.00 97.31 88 ILE A C 1
ATOM 732 O O . ILE A 1 88 ? 20.129 -0.696 -14.529 1.00 97.31 88 ILE A O 1
ATOM 736 N N . LEU A 1 89 ? 19.035 -0.805 -12.566 1.00 95.94 89 LEU A N 1
ATOM 737 C CA . LEU A 1 89 ? 20.212 -0.917 -11.719 1.00 95.94 89 LEU A CA 1
ATOM 738 C C . LEU A 1 89 ? 20.728 -2.357 -11.755 1.00 95.94 89 LEU A C 1
ATOM 740 O O . LEU A 1 89 ? 19.934 -3.289 -11.613 1.00 95.94 89 LEU A O 1
ATOM 744 N N . GLU A 1 90 ? 22.045 -2.518 -11.891 1.00 91.25 90 GLU A N 1
ATOM 745 C CA . GLU A 1 90 ? 22.717 -3.817 -11.751 1.00 91.25 90 GLU A CA 1
ATOM 746 C C . GLU A 1 90 ? 22.470 -4.397 -10.352 1.00 91.25 90 GLU A C 1
ATOM 748 O O . GLU A 1 90 ? 22.023 -5.533 -10.206 1.00 91.25 90 GLU A O 1
ATOM 753 N N . GLU A 1 91 ? 22.648 -3.565 -9.322 1.00 90.75 91 GLU A N 1
ATOM 754 C CA . GLU A 1 91 ? 22.334 -3.904 -7.937 1.00 90.75 91 GLU A CA 1
ATOM 755 C C . GLU A 1 91 ? 21.008 -3.277 -7.496 1.00 90.75 91 GLU A C 1
ATOM 757 O O . GLU A 1 91 ? 20.860 -2.058 -7.354 1.00 90.75 91 GLU A O 1
ATOM 762 N N . GLN A 1 92 ? 20.015 -4.130 -7.245 1.00 92.25 92 GLN A N 1
ATOM 763 C CA . GLN A 1 92 ? 18.690 -3.680 -6.832 1.00 92.25 92 GLN A CA 1
ATOM 764 C C . GLN A 1 92 ? 18.615 -3.438 -5.336 1.00 92.25 92 GLN A C 1
ATOM 766 O O . GLN A 1 92 ? 18.960 -4.286 -4.514 1.00 92.25 92 GLN A O 1
ATOM 771 N N . LYS A 1 93 ? 18.058 -2.284 -4.965 1.00 90.44 93 LYS A N 1
ATOM 772 C CA . LYS A 1 93 ? 17.924 -1.914 -3.559 1.00 90.44 93 LYS A CA 1
ATOM 773 C C . LYS A 1 93 ? 16.654 -2.500 -2.956 1.00 90.44 93 LYS A C 1
ATOM 775 O O . LYS A 1 93 ? 15.553 -1.985 -3.185 1.00 90.44 93 LYS A O 1
ATOM 780 N N . ILE A 1 94 ? 16.834 -3.525 -2.130 1.00 94.31 94 ILE A N 1
ATOM 781 C CA . ILE A 1 94 ? 15.790 -4.112 -1.289 1.00 94.31 94 ILE A CA 1
ATOM 782 C C . ILE A 1 94 ? 15.586 -3.226 -0.054 1.00 94.31 94 ILE A C 1
ATOM 784 O O . ILE A 1 94 ? 16.539 -2.763 0.570 1.00 94.31 94 ILE A O 1
ATOM 788 N N . GLN A 1 95 ? 14.331 -2.948 0.283 1.00 93.19 95 GLN A N 1
ATOM 789 C CA . GLN A 1 95 ? 13.941 -2.202 1.480 1.00 93.19 95 GLN A CA 1
ATOM 790 C C . GLN A 1 95 ? 13.228 -3.130 2.463 1.00 93.19 95 GLN A C 1
ATOM 792 O O . GLN A 1 95 ? 12.512 -4.030 2.034 1.00 93.19 95 GLN A O 1
ATOM 797 N N . ASP A 1 96 ? 13.273 -2.823 3.761 1.00 91.88 96 ASP A N 1
ATOM 798 C CA . ASP A 1 96 ? 12.577 -3.585 4.821 1.00 91.88 96 ASP A CA 1
ATOM 799 C C . ASP A 1 96 ? 11.061 -3.722 4.587 1.00 91.88 96 ASP A C 1
ATOM 801 O O . ASP A 1 96 ? 10.396 -4.664 5.027 1.00 91.88 96 ASP A O 1
ATOM 805 N N . SER A 1 97 ? 10.485 -2.769 3.852 1.00 91.88 97 SER A N 1
ATOM 806 C CA . SER A 1 97 ? 9.081 -2.812 3.434 1.00 91.88 97 SER A CA 1
ATOM 807 C C . SER A 1 97 ? 8.758 -3.941 2.444 1.00 91.88 97 SER A C 1
ATOM 809 O O . SER A 1 97 ? 7.580 -4.240 2.242 1.00 91.88 97 SER A O 1
ATOM 811 N N . GLY A 1 98 ? 9.776 -4.566 1.847 1.00 94.81 98 GLY A N 1
ATOM 812 C CA . GLY A 1 98 ? 9.687 -5.512 0.735 1.00 94.81 98 GLY A CA 1
ATOM 813 C C . GLY A 1 98 ? 9.741 -4.845 -0.642 1.00 94.81 98 GLY A C 1
ATOM 814 O O . GLY A 1 98 ? 9.635 -5.530 -1.655 1.00 94.81 98 GLY A O 1
ATOM 815 N N . LEU A 1 99 ? 9.851 -3.512 -0.710 1.00 96.75 99 LEU A N 1
ATOM 816 C CA . LEU A 1 99 ? 10.028 -2.804 -1.978 1.00 96.75 99 LEU A CA 1
ATOM 817 C C . LEU A 1 99 ? 11.411 -3.112 -2.545 1.00 96.75 99 LEU A C 1
ATOM 819 O O . LEU A 1 99 ? 12.410 -2.950 -1.846 1.00 96.75 99 LEU A O 1
ATOM 823 N N . ILE A 1 100 ? 11.464 -3.446 -3.829 1.00 97.50 100 ILE A N 1
ATOM 824 C CA . ILE A 1 100 ? 12.718 -3.613 -4.560 1.00 97.50 100 ILE A CA 1
ATOM 825 C C . ILE A 1 100 ? 12.767 -2.534 -5.633 1.00 97.50 100 ILE A C 1
ATOM 827 O O . ILE A 1 100 ? 12.013 -2.570 -6.607 1.00 97.50 100 ILE A O 1
ATOM 831 N N . PHE A 1 101 ? 13.598 -1.518 -5.410 1.00 97.44 101 PHE A N 1
ATOM 832 C CA . PHE A 1 101 ? 13.787 -0.453 -6.387 1.00 97.44 101 PHE A CA 1
ATOM 833 C C . PHE A 1 101 ? 14.712 -0.959 -7.492 1.00 97.44 101 PHE A C 1
ATOM 835 O O . PHE A 1 101 ? 15.897 -1.174 -7.248 1.00 97.44 101 PHE A O 1
ATOM 842 N N . ALA A 1 102 ? 14.144 -1.169 -8.678 1.00 97.44 102 ALA A N 1
ATOM 843 C CA . ALA A 1 102 ? 14.839 -1.776 -9.807 1.00 97.44 102 ALA A CA 1
ATOM 844 C C . ALA A 1 102 ? 15.492 -0.736 -10.715 1.00 97.44 102 ALA A C 1
ATOM 846 O O . ALA A 1 102 ? 16.475 -1.034 -11.379 1.00 97.44 102 ALA A O 1
ATOM 847 N N . GLY A 1 103 ? 14.949 0.479 -10.771 1.00 97.00 103 GLY A N 1
ATOM 848 C CA . GLY A 1 103 ? 15.432 1.474 -11.715 1.00 97.00 103 GLY A CA 1
ATOM 849 C C . GLY A 1 103 ? 14.547 2.701 -11.817 1.00 97.00 103 GLY A C 1
ATOM 850 O O . GLY A 1 103 ? 13.648 2.934 -11.001 1.00 97.00 103 GLY A O 1
ATOM 851 N N . TYR A 1 104 ? 14.795 3.503 -12.841 1.00 96.81 104 TYR A N 1
ATOM 852 C CA . TYR A 1 104 ? 14.083 4.751 -13.059 1.00 96.81 104 TYR A CA 1
ATOM 853 C C . TYR A 1 104 ? 14.025 5.140 -14.531 1.00 96.81 104 TYR A C 1
ATOM 855 O O . TYR A 1 104 ? 14.846 4.739 -15.346 1.00 96.81 104 TYR A O 1
ATOM 863 N N . ARG A 1 105 ? 13.041 5.972 -14.865 1.00 96.25 105 ARG A N 1
ATOM 864 C CA . ARG A 1 105 ? 12.954 6.659 -16.157 1.00 96.25 105 ARG A CA 1
ATOM 865 C C . ARG A 1 105 ? 13.968 7.794 -16.209 1.00 96.25 105 ARG A C 1
ATOM 867 O O . ARG A 1 105 ? 14.091 8.536 -15.231 1.00 96.25 105 ARG A O 1
ATOM 874 N N . ASN A 1 106 ? 14.599 8.001 -17.362 1.00 94.75 106 ASN A N 1
ATOM 875 C CA . ASN A 1 106 ? 15.628 9.028 -17.555 1.00 94.75 106 ASN A CA 1
ATOM 876 C C . ASN A 1 106 ? 14.973 10.406 -17.727 1.00 94.75 106 ASN A C 1
ATOM 878 O O . ASN A 1 106 ? 14.874 10.964 -18.818 1.00 94.75 106 ASN A O 1
ATOM 882 N N . LYS A 1 107 ? 14.440 10.928 -16.620 1.00 92.81 107 LYS A N 1
ATOM 883 C CA . LYS A 1 107 ? 13.736 12.209 -16.511 1.00 92.81 107 LYS A CA 1
ATOM 884 C C . LYS A 1 107 ? 14.375 13.068 -15.429 1.00 92.81 107 LYS A C 1
ATOM 886 O O . LYS A 1 107 ? 15.138 12.589 -14.597 1.00 92.81 107 LYS A O 1
ATOM 891 N N . THR A 1 108 ? 13.993 14.341 -15.394 1.00 88.44 108 THR A N 1
ATOM 892 C CA . THR A 1 108 ? 14.485 15.295 -14.400 1.00 88.44 108 THR A CA 1
ATOM 893 C C . THR A 1 108 ? 14.244 14.803 -12.970 1.00 88.44 108 THR A C 1
ATOM 895 O O . THR A 1 108 ? 13.105 14.529 -12.564 1.00 88.44 108 THR A O 1
ATOM 898 N N . ILE A 1 109 ? 15.329 14.739 -12.202 1.00 89.00 109 ILE A N 1
ATOM 899 C CA . ILE A 1 109 ? 15.326 14.427 -10.773 1.00 89.00 109 ILE A CA 1
ATOM 900 C C . ILE A 1 109 ? 14.901 15.646 -9.944 1.00 89.00 109 ILE A C 1
ATOM 902 O O . ILE A 1 109 ? 14.804 16.776 -10.429 1.00 89.00 109 ILE A O 1
ATOM 906 N N . ARG A 1 110 ? 14.604 15.425 -8.665 1.00 86.25 110 ARG A N 1
ATOM 907 C CA . ARG A 1 110 ? 14.371 16.516 -7.710 1.00 86.25 110 ARG A CA 1
ATOM 908 C C . ARG A 1 110 ? 15.667 17.317 -7.530 1.00 86.25 110 ARG A C 1
ATOM 910 O O . ARG A 1 110 ? 16.732 16.728 -7.487 1.00 86.25 110 ARG A O 1
ATOM 917 N N . LYS A 1 111 ? 15.579 18.645 -7.406 1.00 81.88 111 LYS A N 1
ATOM 918 C CA . LYS A 1 111 ? 16.756 19.501 -7.146 1.00 81.88 111 LYS A CA 1
ATOM 919 C C . LYS A 1 111 ? 17.042 19.663 -5.650 1.00 81.88 111 LYS A C 1
ATOM 921 O O . LYS A 1 111 ? 18.184 19.612 -5.219 1.00 81.88 111 LYS A O 1
ATOM 926 N N . ALA A 1 112 ? 15.995 19.831 -4.845 1.00 79.06 112 ALA A N 1
ATOM 927 C CA . ALA A 1 112 ? 16.136 20.051 -3.409 1.00 79.06 112 ALA A CA 1
ATOM 928 C C . ALA A 1 112 ? 16.613 18.779 -2.683 1.00 79.06 112 ALA A C 1
ATOM 930 O O . ALA A 1 112 ? 15.959 17.736 -2.759 1.00 79.06 112 ALA A O 1
ATOM 931 N N . GLY A 1 113 ? 17.728 18.885 -1.952 1.00 73.69 113 GLY A N 1
ATOM 932 C CA . GLY A 1 113 ? 18.245 17.829 -1.073 1.00 73.69 113 GLY A CA 1
ATOM 933 C C . GLY A 1 113 ? 18.939 16.654 -1.776 1.00 73.69 113 GLY A C 1
ATOM 934 O O . GLY A 1 113 ? 19.181 15.630 -1.132 1.00 73.69 113 GLY A O 1
ATOM 935 N N . VAL A 1 114 ? 19.245 16.774 -3.071 1.00 79.44 114 VAL A N 1
ATOM 936 C CA . VAL A 1 114 ? 20.020 15.775 -3.824 1.00 79.44 114 VAL A CA 1
ATOM 937 C C . VAL A 1 114 ? 21.507 16.079 -3.688 1.00 79.44 114 VAL A C 1
ATOM 939 O O . VAL A 1 114 ? 21.921 17.227 -3.807 1.00 79.44 114 VAL A O 1
ATOM 942 N N . ARG A 1 115 ? 22.292 15.038 -3.400 1.00 83.38 115 ARG A N 1
ATOM 943 C CA . ARG A 1 115 ? 23.758 15.090 -3.379 1.00 83.38 115 ARG A CA 1
ATOM 944 C C . ARG A 1 115 ? 24.282 14.434 -4.653 1.00 83.38 115 ARG A C 1
ATOM 946 O O . ARG A 1 115 ? 23.625 13.532 -5.174 1.00 83.38 115 ARG A O 1
ATOM 953 N N . GLU A 1 116 ? 25.439 14.871 -5.120 1.00 81.88 116 GLU A N 1
ATOM 954 C CA . GLU A 1 116 ? 26.130 14.245 -6.249 1.00 81.88 116 GLU A CA 1
ATOM 955 C C . GLU A 1 116 ? 26.346 12.742 -5.990 1.00 81.88 116 GLU A C 1
ATOM 957 O O . GLU A 1 116 ? 26.602 12.337 -4.851 1.00 81.88 116 GLU A O 1
ATOM 962 N N . GLY A 1 117 ? 26.141 11.907 -7.012 1.00 82.00 117 GLY A N 1
ATOM 963 C CA . GLY A 1 117 ? 26.276 10.449 -6.913 1.00 82.00 117 GLY A CA 1
ATOM 964 C C . GLY A 1 117 ? 25.072 9.725 -6.294 1.00 82.00 117 GLY A C 1
ATOM 965 O O . GLY A 1 117 ? 25.154 8.532 -6.001 1.00 82.00 117 GLY A O 1
ATOM 966 N N . THR A 1 118 ? 23.942 10.408 -6.057 1.00 85.44 118 THR A N 1
ATOM 967 C CA . THR A 1 118 ? 22.731 9.803 -5.459 1.00 85.44 118 THR A CA 1
ATOM 968 C C . THR A 1 118 ? 21.607 9.499 -6.452 1.00 85.44 118 THR A C 1
ATOM 970 O O . THR A 1 118 ? 20.485 9.180 -6.048 1.00 85.44 118 THR A O 1
ATOM 973 N N . GLU A 1 119 ? 21.899 9.549 -7.750 1.00 84.06 119 GLU A N 1
ATOM 974 C CA . GLU A 1 119 ? 20.961 9.344 -8.859 1.00 84.06 119 GLU A CA 1
ATOM 975 C C . GLU A 1 119 ? 20.329 7.946 -8.832 1.00 84.06 119 GLU A C 1
ATOM 977 O O . GLU A 1 119 ? 19.164 7.780 -9.186 1.00 84.06 119 GLU A O 1
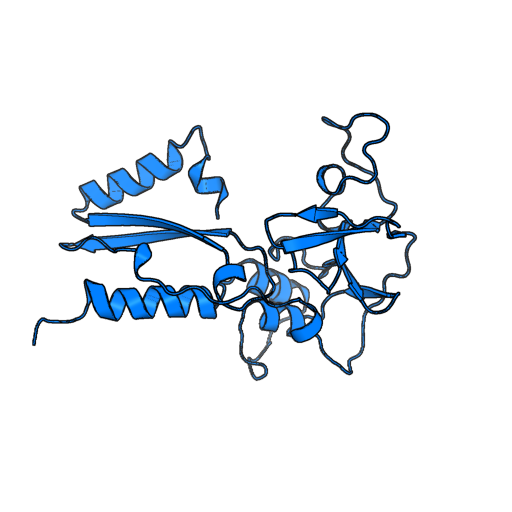ATOM 982 N N . HIS A 1 120 ? 21.049 6.951 -8.316 1.00 83.88 120 HIS A N 1
ATOM 983 C CA . HIS A 1 120 ? 20.576 5.576 -8.152 1.00 83.88 120 HIS A CA 1
ATOM 984 C C . HIS A 1 120 ? 19.556 5.403 -7.005 1.00 83.88 120 HIS A C 1
ATOM 986 O O . HIS A 1 120 ? 19.000 4.321 -6.813 1.00 83.88 120 HIS A O 1
ATOM 992 N N . LEU A 1 121 ? 19.270 6.445 -6.211 1.00 86.88 121 LEU A N 1
ATOM 993 C CA . LEU A 1 121 ? 18.334 6.360 -5.088 1.00 86.88 121 LEU A CA 1
ATOM 994 C C . LEU A 1 121 ? 16.905 6.735 -5.492 1.00 86.88 121 LEU A C 1
ATOM 996 O O . LEU A 1 121 ? 16.623 7.852 -5.914 1.00 86.88 121 LEU A O 1
ATOM 1000 N N . SER A 1 122 ? 15.935 5.871 -5.185 1.00 87.75 122 SER A N 1
ATOM 1001 C CA . SER A 1 122 ? 14.509 6.122 -5.467 1.00 87.75 122 SER A CA 1
ATOM 1002 C C . SER A 1 122 ? 13.975 7.483 -4.989 1.00 87.75 122 SER A C 1
ATOM 1004 O O . SER A 1 122 ? 13.092 8.063 -5.624 1.00 87.75 122 SER A O 1
ATOM 1006 N N . ARG A 1 123 ? 14.508 8.030 -3.884 1.00 88.44 123 ARG A N 1
ATOM 10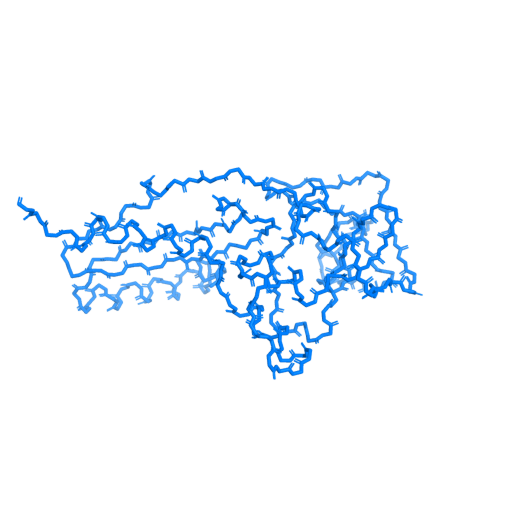07 C CA . ARG A 1 123 ? 14.058 9.300 -3.286 1.00 88.44 123 ARG A CA 1
ATOM 1008 C C . ARG A 1 123 ? 14.257 10.520 -4.190 1.00 88.44 123 ARG A C 1
ATOM 1010 O O . ARG A 1 123 ? 13.482 11.469 -4.064 1.00 88.44 123 ARG A O 1
ATOM 1017 N N . VAL A 1 124 ? 15.250 10.495 -5.084 1.00 90.12 124 VAL A N 1
ATOM 1018 C CA . VAL A 1 124 ? 15.543 11.628 -5.981 1.00 90.12 124 VAL A CA 1
ATOM 1019 C C . VAL A 1 124 ? 14.600 11.654 -7.184 1.00 90.12 124 VAL A C 1
ATOM 1021 O O . VAL A 1 124 ? 14.359 12.706 -7.774 1.00 90.12 124 VAL A O 1
ATOM 1024 N N . HIS A 1 125 ? 13.970 10.516 -7.484 1.00 91.88 125 HIS A N 1
ATOM 1025 C CA . HIS A 1 125 ? 13.017 10.355 -8.575 1.00 91.88 125 HIS A CA 1
ATOM 1026 C C . HIS A 1 125 ? 11.589 10.670 -8.134 1.00 91.88 125 HIS A C 1
ATOM 1028 O O . HIS A 1 125 ? 11.144 10.292 -7.042 1.00 91.88 125 HIS A O 1
ATOM 1034 N N . LYS A 1 126 ? 10.820 11.335 -9.003 1.00 91.06 126 LYS A N 1
ATOM 1035 C CA . LYS A 1 126 ? 9.362 11.459 -8.834 1.00 91.06 126 LYS A CA 1
ATOM 1036 C C . LYS A 1 126 ? 8.716 10.077 -8.954 1.00 91.06 126 LYS A C 1
ATOM 1038 O O . LYS A 1 126 ? 9.209 9.231 -9.688 1.00 91.06 126 LYS A O 1
ATOM 1043 N N . GLN A 1 127 ? 7.601 9.858 -8.259 1.00 90.06 127 GLN A N 1
ATOM 1044 C CA . GLN A 1 127 ? 6.943 8.548 -8.209 1.00 90.06 127 GLN A CA 1
ATOM 1045 C C . GLN A 1 127 ? 6.638 7.943 -9.600 1.00 90.06 127 GLN A C 1
ATOM 1047 O O . GLN A 1 127 ? 6.991 6.783 -9.783 1.00 90.06 127 GLN A O 1
ATOM 1052 N N . PRO A 1 128 ? 6.136 8.697 -10.605 1.00 93.81 128 PRO A N 1
ATOM 1053 C CA . PRO A 1 128 ? 5.880 8.167 -11.958 1.00 93.81 128 PRO A CA 1
ATOM 1054 C C . PRO A 1 128 ? 7.137 7.824 -12.777 1.00 93.81 128 PRO A C 1
ATOM 1056 O O . PRO A 1 128 ? 7.035 7.386 -13.925 1.00 93.81 128 PRO A O 1
ATOM 1059 N N . ASN A 1 129 ? 8.323 8.096 -12.226 1.00 95.25 129 ASN A N 1
ATOM 1060 C CA . ASN A 1 129 ? 9.616 7.809 -12.842 1.00 95.25 129 ASN A CA 1
ATOM 1061 C C . ASN A 1 129 ? 10.341 6.657 -12.145 1.00 95.25 129 ASN A C 1
ATOM 1063 O O . ASN A 1 129 ? 11.456 6.343 -12.533 1.00 95.25 129 ASN A O 1
ATOM 1067 N N . ARG A 1 130 ? 9.754 6.053 -11.110 1.00 96.25 130 ARG A N 1
ATOM 1068 C CA . ARG A 1 130 ? 10.356 4.932 -10.385 1.00 96.25 130 ARG A CA 1
ATOM 1069 C C . ARG A 1 130 ? 9.896 3.617 -10.996 1.00 96.25 130 ARG A C 1
ATOM 1071 O O . ARG A 1 130 ? 8.720 3.489 -11.325 1.00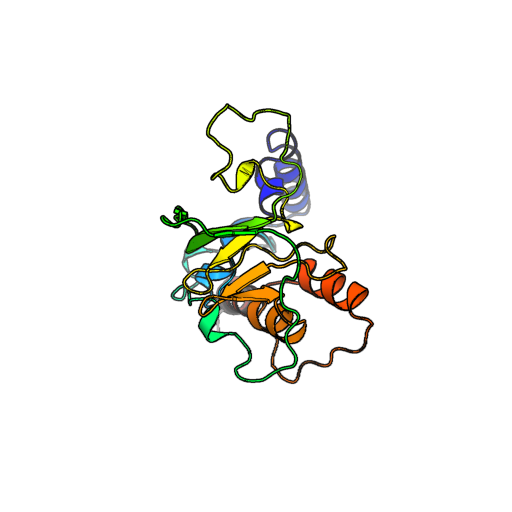 96.25 130 ARG A O 1
ATOM 1078 N N . ILE A 1 131 ? 10.812 2.661 -11.084 1.00 98.06 131 ILE A N 1
ATOM 1079 C CA . ILE A 1 131 ? 10.563 1.305 -11.564 1.00 98.06 131 ILE A CA 1
ATOM 1080 C C . ILE A 1 131 ? 10.838 0.347 -10.403 1.00 98.06 131 ILE A C 1
ATOM 1082 O O . ILE A 1 131 ? 11.883 0.429 -9.748 1.00 98.06 131 ILE A O 1
ATOM 1086 N N . TYR A 1 132 ? 9.888 -0.540 -10.121 1.00 98.31 132 TYR A N 1
ATOM 1087 C CA . TYR A 1 132 ? 9.992 -1.517 -9.034 1.00 98.31 132 TYR A CA 1
ATOM 1088 C C . TYR A 1 132 ? 10.024 -2.942 -9.585 1.00 98.31 132 TYR A C 1
ATOM 1090 O O . TYR A 1 132 ? 9.305 -3.254 -10.530 1.00 98.31 132 TYR A O 1
ATOM 1098 N N . SER A 1 133 ? 10.852 -3.806 -9.000 1.00 98.38 133 SER A N 1
ATOM 1099 C CA . SER A 1 133 ? 10.932 -5.214 -9.403 1.00 98.38 133 SER A CA 1
ATOM 1100 C C . SER A 1 133 ? 9.709 -5.986 -8.919 1.00 98.38 133 SER A C 1
ATOM 1102 O O . SER A 1 133 ? 9.244 -5.804 -7.789 1.00 98.38 133 SER A O 1
ATOM 1104 N N . THR A 1 134 ? 9.210 -6.888 -9.762 1.00 98.44 134 THR A N 1
ATOM 1105 C CA . THR A 1 134 ? 8.074 -7.758 -9.433 1.00 98.44 134 THR A CA 1
ATOM 1106 C C . THR A 1 134 ? 8.398 -8.858 -8.425 1.00 98.44 134 THR A C 1
ATOM 1108 O O . THR A 1 134 ? 7.487 -9.530 -7.941 1.00 98.44 134 THR A O 1
ATOM 1111 N N . GLU A 1 135 ? 9.680 -9.049 -8.110 1.00 98.00 135 GLU A N 1
ATOM 1112 C CA . GLU A 1 135 ? 10.140 -9.962 -7.057 1.00 98.00 135 GLU A CA 1
ATOM 1113 C C . GLU A 1 135 ? 9.818 -9.437 -5.649 1.00 98.00 135 GLU A C 1
ATOM 1115 O O . GLU A 1 135 ? 9.708 -10.211 -4.701 1.00 98.00 135 GLU A O 1
ATOM 1120 N N . GLY A 1 136 ? 9.622 -8.123 -5.514 1.00 97.75 136 GLY A N 1
ATOM 1121 C CA . GLY A 1 136 ? 9.217 -7.473 -4.272 1.00 97.75 136 GLY A CA 1
ATOM 1122 C C . GLY A 1 136 ? 7.727 -7.152 -4.225 1.00 97.75 136 GLY A C 1
ATOM 1123 O O . GLY A 1 136 ? 6.916 -7.681 -4.984 1.00 97.75 136 GLY A O 1
ATOM 1124 N N . VAL A 1 137 ? 7.364 -6.226 -3.338 1.00 97.81 137 VAL A N 1
ATOM 1125 C CA . VAL A 1 137 ? 6.036 -5.593 -3.336 1.00 97.81 137 VAL A CA 1
ATOM 1126 C C . VAL A 1 137 ? 6.026 -4.324 -4.195 1.00 97.81 137 VAL A C 1
ATOM 1128 O O . VAL A 1 137 ? 7.067 -3.739 -4.489 1.00 97.81 137 VAL A O 1
ATOM 1131 N N . HIS A 1 138 ? 4.835 -3.852 -4.554 1.00 98.00 138 HIS A N 1
ATOM 1132 C CA . HIS A 1 138 ? 4.609 -2.583 -5.242 1.00 98.00 138 HIS A CA 1
ATOM 1133 C C . HIS A 1 138 ? 4.421 -1.422 -4.240 1.00 98.00 138 HIS A C 1
ATOM 1135 O O . HIS A 1 138 ? 3.869 -1.632 -3.156 1.00 98.00 138 HIS A O 1
ATOM 1141 N N . PRO A 1 139 ? 4.816 -0.169 -4.538 1.00 96.94 139 PRO A N 1
ATOM 1142 C CA . PRO A 1 139 ? 4.436 0.983 -3.714 1.00 96.94 139 PRO A CA 1
ATOM 1143 C C . PRO A 1 139 ? 2.915 1.211 -3.683 1.00 96.94 139 PRO A C 1
ATOM 1145 O O . PRO A 1 139 ? 2.162 0.722 -4.523 1.00 96.94 139 PRO A O 1
ATOM 1148 N N . ALA A 1 140 ? 2.436 2.008 -2.727 1.00 96.56 140 ALA A N 1
ATOM 1149 C CA . ALA A 1 140 ? 1.030 2.399 -2.697 1.00 96.56 140 ALA A CA 1
ATOM 1150 C C . ALA A 1 140 ? 0.607 3.111 -3.994 1.00 96.56 140 ALA A C 1
ATOM 1152 O O . ALA A 1 140 ? 1.271 4.058 -4.422 1.00 96.56 140 ALA A O 1
ATOM 1153 N N . LEU A 1 141 ? -0.534 2.702 -4.558 1.00 96.44 141 LEU A N 1
ATOM 1154 C CA . LEU A 1 141 ? -1.148 3.362 -5.712 1.00 96.44 141 LEU A CA 1
ATOM 1155 C C . LEU A 1 141 ? -1.675 4.756 -5.305 1.00 96.44 141 LEU A C 1
ATOM 1157 O O . LEU A 1 141 ? -2.546 4.833 -4.427 1.00 96.44 141 LEU A O 1
ATOM 1161 N N . PRO A 1 142 ? -1.148 5.859 -5.871 1.00 94.31 142 PRO A N 1
ATOM 1162 C CA . PRO A 1 142 ? -1.650 7.209 -5.656 1.00 94.31 142 PRO A CA 1
ATOM 1163 C C . PRO A 1 142 ? -2.831 7.505 -6.589 1.00 94.31 142 PRO A C 1
ATOM 1165 O O . PRO A 1 142 ? -2.807 7.170 -7.768 1.00 94.31 142 PRO A O 1
ATOM 1168 N N . SER A 1 143 ? -3.838 8.217 -6.089 1.00 92.81 143 SER A N 1
ATOM 1169 C CA . SER A 1 143 ? -5.005 8.625 -6.886 1.00 92.81 143 SER A CA 1
ATOM 1170 C C . SER A 1 143 ? -4.744 9.784 -7.851 1.00 92.81 143 SER A C 1
ATOM 1172 O O . SER A 1 143 ? -5.577 10.065 -8.706 1.00 92.81 143 SER A O 1
ATOM 1174 N N . GLN A 1 144 ? -3.602 10.464 -7.718 1.00 92.38 144 GLN A N 1
ATOM 1175 C CA . GLN A 1 144 ? -3.196 11.575 -8.587 1.00 92.38 144 GLN A CA 1
ATOM 1176 C C . GLN A 1 144 ? -2.556 11.105 -9.902 1.00 92.38 144 GLN A C 1
ATOM 1178 O O . GLN A 1 144 ? -2.384 11.904 -10.817 1.00 92.38 144 GLN A O 1
ATOM 1183 N N . GLU A 1 145 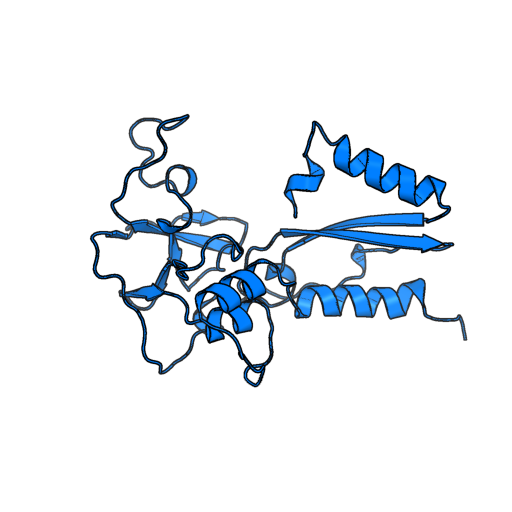? -2.180 9.827 -10.007 1.00 92.81 145 GLU A N 1
ATOM 1184 C CA . GLU A 1 145 ? -1.581 9.270 -11.219 1.00 92.81 145 GLU A CA 1
ATOM 1185 C C . GLU A 1 145 ? -2.675 8.685 -12.119 1.00 92.81 145 GLU A C 1
ATOM 1187 O O . GLU A 1 145 ? -2.963 7.492 -12.091 1.00 92.81 145 GLU A O 1
ATOM 1192 N N . SER A 1 146 ? -3.301 9.551 -12.912 1.00 89.62 146 SER A N 1
ATOM 1193 C CA . SER A 1 146 ? -4.412 9.201 -13.804 1.00 89.62 146 SER A CA 1
ATOM 1194 C C . SER A 1 146 ? -3.990 8.457 -15.076 1.00 89.62 146 SER A C 1
ATOM 1196 O O . SER A 1 146 ? -4.846 7.914 -15.768 1.00 89.62 146 SER A O 1
ATOM 1198 N N . SER A 1 147 ? -2.693 8.406 -15.396 1.00 91.00 147 SER A N 1
ATOM 1199 C CA . SER A 1 147 ? -2.165 7.712 -16.582 1.00 91.00 147 SER A CA 1
ATOM 1200 C C . SER A 1 147 ? -1.591 6.324 -16.270 1.00 91.00 147 SER A C 1
ATOM 1202 O O . SER A 1 147 ? -1.006 5.690 -17.156 1.00 91.00 147 SER A O 1
ATOM 1204 N N . GLY A 1 148 ? -1.709 5.867 -15.016 1.00 90.31 148 GLY A N 1
ATOM 1205 C CA . GLY A 1 148 ? -1.290 4.529 -14.603 1.00 90.31 148 GLY A CA 1
ATOM 1206 C C . GLY A 1 148 ? 0.211 4.278 -14.708 1.00 90.31 148 GLY A C 1
ATOM 1207 O O . GLY A 1 148 ? 0.616 3.149 -14.970 1.00 90.31 148 GLY A O 1
ATOM 1208 N N . ARG A 1 149 ? 1.058 5.307 -14.553 1.00 94.06 149 ARG A N 1
ATOM 1209 C CA . ARG A 1 149 ? 2.533 5.199 -14.642 1.00 94.06 149 ARG A CA 1
ATOM 1210 C C . ARG A 1 149 ? 3.146 4.502 -13.417 1.00 94.06 149 ARG A C 1
ATOM 1212 O O . ARG A 1 149 ? 3.997 5.052 -12.718 1.00 94.06 149 ARG A O 1
ATOM 1219 N N . PHE 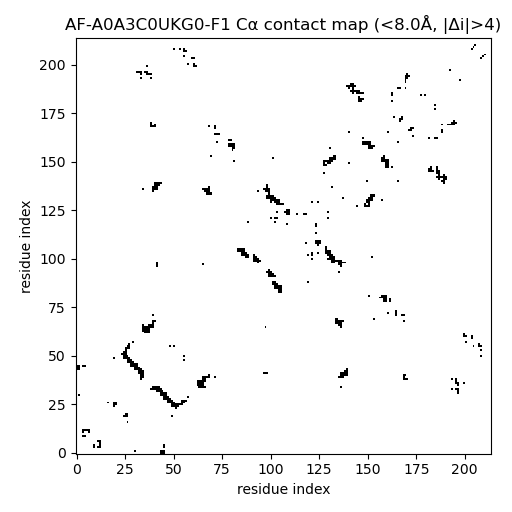A 1 150 ? 2.675 3.289 -13.163 1.00 95.94 150 PHE A N 1
ATOM 1220 C CA . PHE A 1 150 ? 3.126 2.355 -12.143 1.00 95.94 150 PHE A CA 1
ATOM 1221 C C . PHE A 1 150 ? 4.043 1.338 -12.815 1.00 95.94 150 PHE A C 1
ATOM 1223 O O . PHE A 1 150 ? 3.616 0.252 -13.202 1.00 95.94 150 PHE A O 1
ATOM 1230 N N . TRP A 1 151 ? 5.284 1.761 -13.056 1.00 97.94 151 TRP A N 1
ATOM 1231 C CA . TRP A 1 151 ? 6.241 0.984 -13.831 1.00 97.94 151 TRP A CA 1
ATOM 1232 C C . TRP A 1 151 ? 6.819 -0.161 -13.009 1.00 97.94 151 TRP A C 1
ATOM 1234 O O . TRP A 1 151 ? 7.351 0.044 -11.911 1.00 97.94 151 TRP A O 1
ATOM 1244 N N . ILE A 1 152 ? 6.747 -1.356 -13.580 1.00 98.50 152 ILE A N 1
ATOM 1245 C CA . ILE A 1 152 ? 7.309 -2.573 -13.013 1.00 98.50 152 ILE A CA 1
ATOM 1246 C C . ILE A 1 152 ? 8.386 -3.121 -13.941 1.00 98.50 152 ILE A C 1
ATOM 1248 O O . ILE A 1 152 ? 8.252 -3.036 -15.161 1.00 98.50 152 ILE A O 1
ATOM 1252 N N . TRP A 1 153 ? 9.445 -3.673 -13.357 1.00 98.44 153 TRP A N 1
ATOM 1253 C CA . TRP A 1 153 ? 10.427 -4.476 -14.074 1.00 98.44 153 TRP A CA 1
ATOM 1254 C C . TRP A 1 153 ? 10.087 -5.950 -13.879 1.00 98.44 153 TRP A C 1
ATOM 1256 O O . TRP A 1 153 ? 10.089 -6.438 -12.744 1.00 98.44 153 TRP A O 1
ATOM 1266 N N . HIS A 1 154 ? 9.748 -6.620 -14.977 1.00 97.69 154 HIS A N 1
ATOM 1267 C CA . HIS A 1 154 ? 9.267 -7.995 -15.006 1.00 97.69 154 HIS A CA 1
ATOM 1268 C C . HIS A 1 154 ? 9.898 -8.728 -16.188 1.00 97.69 154 HIS A C 1
ATOM 1270 O O . HIS A 1 154 ? 9.780 -8.269 -17.325 1.00 97.69 154 HIS A O 1
ATOM 1276 N N . GLU A 1 155 ? 10.586 -9.838 -15.913 1.00 95.12 155 GLU A N 1
ATOM 1277 C CA . GLU A 1 155 ? 11.148 -10.726 -16.946 1.00 95.12 155 GLU A CA 1
ATOM 1278 C C . GLU A 1 155 ? 11.980 -9.972 -18.003 1.00 95.12 155 GLU A C 1
ATOM 1280 O O . GLU A 1 155 ? 11.814 -10.129 -19.207 1.00 95.12 155 GLU A O 1
ATOM 1285 N N . GLY A 1 156 ? 12.859 -9.076 -17.539 1.00 95.25 156 GLY A N 1
ATOM 1286 C CA . GLY A 1 156 ? 13.758 -8.296 -18.397 1.00 95.25 156 GLY A CA 1
ATOM 1287 C C . GLY A 1 156 ? 13.128 -7.062 -19.052 1.00 95.25 156 GLY A C 1
ATOM 1288 O O . GLY A 1 156 ? 13.856 -6.215 -19.565 1.00 95.25 156 GLY A O 1
ATOM 1289 N N . THR A 1 157 ? 11.809 -6.887 -18.969 1.00 96.69 157 THR A N 1
ATOM 1290 C CA . THR A 1 157 ? 11.091 -5.768 -19.600 1.00 96.69 157 THR A CA 1
ATOM 1291 C C . THR A 1 157 ? 10.510 -4.796 -18.575 1.00 96.69 157 THR A C 1
ATOM 1293 O O . THR A 1 157 ? 10.310 -5.134 -17.406 1.00 96.69 157 THR A O 1
ATOM 1296 N N . VAL A 1 158 ? 10.239 -3.558 -19.004 1.00 98.38 158 VAL A N 1
ATOM 1297 C CA . VAL A 1 158 ? 9.535 -2.559 -18.189 1.00 98.38 158 VAL A CA 1
ATOM 1298 C C . VAL A 1 158 ? 8.163 -2.290 -18.786 1.00 98.38 158 VAL A C 1
ATOM 1300 O O . VAL A 1 158 ? 8.055 -1.871 -19.937 1.00 98.38 158 VAL A O 1
ATOM 1303 N N . ARG A 1 159 ? 7.110 -2.484 -17.989 1.00 97.81 159 ARG A N 1
ATOM 1304 C CA . ARG A 1 159 ? 5.720 -2.221 -18.390 1.00 97.81 159 ARG A CA 1
ATOM 1305 C C . ARG A 1 159 ? 4.914 -1.565 -17.280 1.00 97.81 159 ARG A C 1
ATOM 1307 O O . ARG A 1 159 ? 5.351 -1.513 -16.129 1.00 97.81 159 ARG A O 1
ATOM 1314 N N . LYS A 1 160 ? 3.735 -1.051 -17.617 1.00 97.19 160 LYS A N 1
ATOM 1315 C CA . LYS A 1 160 ? 2.746 -0.636 -16.616 1.00 97.19 160 LYS A CA 1
ATOM 1316 C C . LYS A 1 160 ? 2.042 -1.851 -16.020 1.00 97.19 160 LYS A C 1
ATOM 1318 O O . LYS A 1 160 ? 1.884 -2.881 -16.680 1.00 97.19 160 LYS A O 1
ATOM 1323 N N . LEU A 1 161 ? 1.551 -1.685 -14.795 1.00 97.75 161 LEU A N 1
ATOM 1324 C CA . LEU A 1 161 ? 0.452 -2.509 -14.302 1.00 97.75 161 LEU A CA 1
ATOM 1325 C C . LEU A 1 161 ? -0.811 -2.247 -15.132 1.00 97.75 161 LEU A C 1
ATOM 1327 O O . LEU A 1 161 ? -1.166 -1.089 -15.387 1.00 97.75 161 LEU A O 1
ATOM 1331 N N . THR A 1 162 ? -1.525 -3.310 -15.494 1.00 96.44 162 THR A N 1
ATOM 1332 C CA . THR A 1 162 ? -2.872 -3.188 -16.059 1.00 96.44 162 THR A CA 1
ATOM 1333 C C . THR A 1 162 ? -3.823 -2.632 -14.995 1.00 96.44 162 THR A C 1
ATOM 1335 O O . THR A 1 162 ? -3.554 -2.671 -13.786 1.00 96.44 162 THR A O 1
ATOM 1338 N N . ILE A 1 163 ? -4.962 -2.076 -15.417 1.00 96.25 163 ILE A N 1
ATOM 1339 C CA . ILE A 1 163 ? -5.956 -1.599 -14.447 1.00 96.25 163 ILE A CA 1
ATOM 1340 C C . ILE A 1 163 ? -6.495 -2.756 -13.595 1.00 96.25 163 ILE A C 1
ATOM 1342 O O . ILE A 1 163 ? -6.692 -2.590 -12.392 1.00 96.25 163 ILE A O 1
ATOM 1346 N N . GLN A 1 164 ? -6.648 -3.943 -14.187 1.00 96.31 164 GLN A N 1
ATOM 1347 C CA . GLN A 1 164 ? -7.087 -5.141 -13.482 1.00 96.31 164 GLN A CA 1
ATOM 1348 C C . GLN A 1 164 ? -6.056 -5.574 -12.433 1.00 96.31 164 GLN A C 1
ATOM 1350 O O . GLN A 1 164 ? -6.419 -5.790 -11.278 1.00 96.31 164 GLN A O 1
ATOM 1355 N N . GLU A 1 165 ? -4.766 -5.600 -12.787 1.00 97.69 165 GLU A N 1
ATOM 1356 C CA . GLU A 1 165 ? -3.674 -5.856 -11.840 1.00 97.69 165 GLU A CA 1
ATOM 1357 C C . GLU A 1 165 ? -3.684 -4.837 -10.689 1.00 97.69 165 GLU A C 1
ATOM 1359 O O . GLU A 1 165 ? -3.551 -5.224 -9.529 1.00 97.69 165 GLU A O 1
ATOM 1364 N N . CYS A 1 166 ? -3.923 -3.545 -10.963 1.00 97.88 166 CYS A N 1
ATOM 1365 C CA . CYS A 1 166 ? -4.035 -2.517 -9.919 1.00 97.88 166 CYS A CA 1
ATOM 1366 C C . CYS A 1 166 ? -5.141 -2.830 -8.894 1.00 97.88 166 CYS A C 1
ATOM 1368 O O . CYS A 1 166 ? -4.934 -2.676 -7.687 1.00 97.88 166 CYS A O 1
ATOM 1370 N N . TYR A 1 167 ? -6.313 -3.270 -9.358 1.00 98.12 167 TYR A N 1
ATOM 1371 C CA . TYR A 1 167 ? -7.413 -3.690 -8.484 1.00 98.12 167 TYR A CA 1
ATOM 1372 C C . TYR A 1 167 ? -7.081 -4.997 -7.749 1.00 98.12 167 TYR A C 1
ATOM 1374 O O . TYR A 1 167 ? -7.312 -5.106 -6.540 1.00 98.12 167 TYR A O 1
ATOM 1382 N N . ARG A 1 168 ? -6.452 -5.958 -8.431 1.00 97.94 168 ARG A N 1
ATOM 1383 C CA . ARG A 1 168 ? -6.039 -7.240 -7.849 1.00 97.94 168 ARG A CA 1
ATOM 1384 C C . ARG A 1 168 ? -5.034 -7.065 -6.710 1.00 97.94 168 ARG A C 1
ATOM 1386 O O . ARG A 1 168 ? -5.211 -7.657 -5.649 1.00 97.94 168 ARG A O 1
ATOM 1393 N N . ILE A 1 169 ? -4.039 -6.183 -6.849 1.00 98.00 169 ILE A N 1
ATOM 1394 C CA . ILE A 1 169 ? -3.070 -5.899 -5.769 1.00 98.00 169 ILE A CA 1
ATOM 1395 C C . ILE A 1 169 ? -3.668 -5.097 -4.600 1.00 98.00 169 ILE A C 1
ATOM 1397 O O . ILE A 1 169 ? -3.008 -4.914 -3.577 1.00 98.00 169 ILE A O 1
ATOM 1401 N N . MET A 1 170 ? -4.902 -4.603 -4.741 1.00 98.00 170 MET A N 1
ATOM 1402 C CA . MET A 1 170 ? -5.720 -4.046 -3.656 1.00 98.00 170 MET A CA 1
ATOM 1403 C C . MET A 1 170 ? -6.671 -5.093 -3.045 1.00 98.00 170 MET A C 1
ATOM 1405 O O . MET A 1 170 ? -7.354 -4.803 -2.060 1.00 98.00 170 MET A O 1
ATOM 1409 N N . GLY A 1 171 ? -6.685 -6.313 -3.592 1.00 97.88 171 GLY A N 1
ATOM 1410 C CA . GLY A 1 171 ? -7.482 -7.450 -3.138 1.00 97.88 171 GLY A CA 1
ATOM 1411 C C . GLY A 1 171 ? -8.916 -7.474 -3.661 1.00 97.88 171 GLY A C 1
ATOM 1412 O O . GLY A 1 171 ? -9.762 -8.133 -3.057 1.00 97.88 171 GLY A O 1
ATOM 1413 N N . PHE A 1 172 ? -9.209 -6.747 -4.743 1.00 98.19 172 PHE A N 1
ATOM 1414 C CA . PHE A 1 172 ? -10.503 -6.850 -5.416 1.00 98.19 172 PHE A CA 1
ATOM 1415 C C . PHE A 1 172 ? -10.635 -8.193 -6.148 1.00 98.19 172 PHE A C 1
ATOM 1417 O O . PHE A 1 172 ? -9.644 -8.677 -6.697 1.00 98.19 172 PHE A O 1
ATOM 1424 N N . PRO A 1 173 ? -11.841 -8.794 -6.181 1.00 95.62 173 PRO A N 1
ATOM 1425 C CA . PRO A 1 173 ? -12.090 -9.997 -6.971 1.00 95.62 173 PRO A CA 1
ATOM 1426 C C . PRO A 1 173 ? -11.848 -9.749 -8.463 1.00 95.62 173 PRO A C 1
ATOM 1428 O O . PRO A 1 173 ? -12.201 -8.685 -8.967 1.00 95.62 173 PRO A O 1
ATOM 1431 N N . ASP A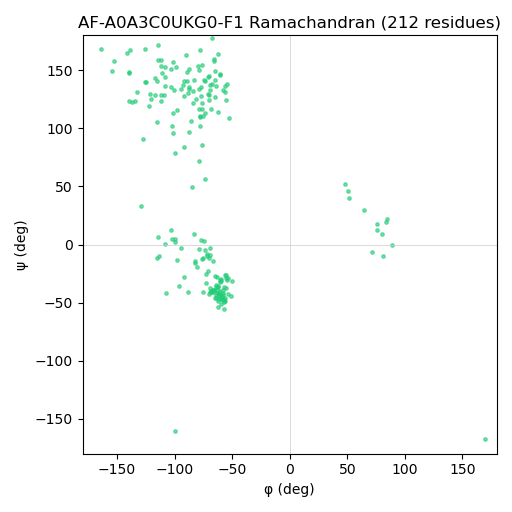 1 174 ? -11.368 -10.754 -9.199 1.00 90.50 174 ASP A N 1
ATOM 1432 C CA . ASP A 1 174 ? -11.132 -10.617 -10.646 1.00 90.50 174 ASP A CA 1
ATOM 1433 C C . ASP A 1 174 ? -12.407 -10.264 -11.433 1.00 90.50 174 ASP A C 1
ATOM 1435 O O . ASP A 1 174 ? -12.348 -9.557 -12.432 1.00 90.50 174 ASP A O 1
ATOM 1439 N N . LYS A 1 175 ? -13.582 -10.689 -10.950 1.00 93.50 175 LYS A N 1
ATOM 1440 C CA . LYS A 1 175 ? -14.891 -10.376 -11.555 1.00 93.50 175 LYS A CA 1
ATOM 1441 C C . LYS A 1 175 ? -15.460 -9.009 -11.138 1.00 93.50 175 LYS A C 1
ATOM 1443 O O . LYS A 1 175 ? -16.631 -8.732 -11.399 1.00 93.50 175 LYS A O 1
ATOM 1448 N N . PHE A 1 176 ? -14.689 -8.171 -10.443 1.00 95.75 176 PHE A N 1
ATOM 1449 C CA . PHE A 1 176 ? -15.133 -6.834 -10.056 1.00 95.75 176 PHE A CA 1
ATOM 1450 C C . PHE A 1 176 ? -15.350 -5.963 -11.302 1.00 95.75 176 PHE A C 1
ATOM 1452 O O . PHE A 1 176 ? -14.473 -5.845 -12.153 1.00 95.75 176 PHE A O 1
ATOM 1459 N N . LYS A 1 177 ? -16.536 -5.358 -11.424 1.00 94.56 177 LYS A N 1
ATOM 1460 C CA . LYS A 1 177 ? -16.909 -4.583 -12.613 1.00 94.56 177 LYS A CA 1
ATOM 1461 C C . LYS A 1 177 ? -16.214 -3.221 -12.615 1.00 94.56 177 LYS A C 1
ATOM 1463 O O . LYS A 1 177 ? -16.427 -2.413 -11.713 1.00 94.56 177 LYS A O 1
ATOM 1468 N N . LEU A 1 178 ? -15.441 -2.950 -13.663 1.00 94.88 178 LEU A N 1
ATOM 1469 C CA . LEU A 1 178 ? -14.768 -1.672 -13.896 1.00 94.88 178 LEU A CA 1
ATOM 1470 C C . LEU A 1 178 ? -15.557 -0.870 -14.940 1.00 94.88 178 LEU A C 1
ATOM 1472 O O . LEU A 1 178 ? -15.421 -1.105 -16.134 1.00 94.88 178 LEU A O 1
ATOM 1476 N N . LEU A 1 179 ? -16.427 0.037 -14.484 1.00 93.44 179 LEU A N 1
ATOM 1477 C CA . LEU A 1 179 ? -17.442 0.686 -15.335 1.00 93.44 179 LEU A CA 1
ATOM 1478 C C . LEU A 1 179 ? -17.077 2.102 -15.818 1.00 93.44 179 LEU A C 1
ATOM 1480 O O . LEU A 1 179 ? -17.882 2.736 -16.489 1.00 93.44 179 LEU A O 1
ATOM 1484 N N . ASN A 1 180 ? -15.891 2.609 -15.475 1.00 93.31 180 ASN A N 1
ATOM 1485 C CA . ASN A 1 180 ? -15.480 3.989 -15.760 1.00 93.31 180 ASN A CA 1
ATOM 1486 C C . ASN A 1 180 ? -14.304 4.044 -16.740 1.00 93.31 180 ASN A C 1
ATOM 1488 O O . ASN A 1 180 ? -13.680 3.029 -17.050 1.00 93.31 180 ASN A O 1
ATOM 1492 N N . ASN A 1 181 ? -13.954 5.248 -17.196 1.00 95.06 181 ASN A N 1
ATOM 1493 C CA . ASN A 1 181 ? -12.747 5.437 -18.001 1.00 95.06 181 ASN A CA 1
ATOM 1494 C C . ASN A 1 181 ? -11.467 5.146 -17.184 1.00 95.06 181 ASN A C 1
ATOM 1496 O O . ASN A 1 181 ? -11.461 5.226 -15.953 1.00 95.06 181 ASN A O 1
ATOM 1500 N N . LYS A 1 182 ? -10.354 4.837 -17.872 1.00 93.75 182 LYS A N 1
ATOM 1501 C CA . LYS A 1 182 ? -9.074 4.462 -17.232 1.00 93.75 182 LYS A CA 1
ATOM 1502 C C . LYS A 1 182 ? -8.629 5.472 -16.159 1.00 93.75 182 LYS A C 1
ATOM 1504 O O . LYS A 1 182 ? -8.226 5.061 -15.073 1.00 93.75 182 LYS A O 1
ATOM 1509 N N . ALA A 1 183 ? -8.726 6.775 -16.430 1.00 94.38 183 ALA A N 1
ATOM 1510 C CA . ALA A 1 183 ? -8.276 7.818 -15.507 1.00 94.38 183 ALA A CA 1
ATOM 1511 C C . ALA A 1 183 ? -9.073 7.824 -14.192 1.00 94.38 183 ALA A C 1
ATOM 1513 O O . ALA A 1 183 ? -8.494 7.903 -13.104 1.00 94.38 183 ALA A O 1
ATOM 1514 N N . GLU A 1 184 ? -10.395 7.688 -14.277 1.00 96.19 184 GLU A N 1
ATOM 1515 C CA . GLU A 1 184 ? -11.266 7.562 -13.108 1.00 96.19 184 GLU A CA 1
ATOM 1516 C C . GLU A 1 184 ? -11.025 6.264 -12.345 1.00 96.19 184 GLU A C 1
ATOM 1518 O O . GLU A 1 184 ? -10.956 6.288 -11.116 1.00 96.19 184 GLU A O 1
ATOM 1523 N N . LEU A 1 185 ? -10.825 5.149 -13.050 1.00 97.19 185 LEU A N 1
ATOM 1524 C CA . LEU A 1 185 ? -10.518 3.868 -12.418 1.00 97.19 185 LEU A CA 1
ATOM 1525 C C . LEU A 1 185 ? -9.202 3.928 -11.627 1.00 97.19 185 LEU A C 1
ATOM 1527 O O . LEU A 1 185 ? -9.158 3.441 -10.495 1.00 97.19 185 LEU A O 1
ATOM 1531 N N . TYR A 1 186 ? -8.157 4.576 -12.160 1.00 96.75 186 TYR A N 1
ATOM 1532 C CA . TYR A 1 186 ? -6.901 4.801 -11.431 1.00 96.75 186 TYR A CA 1
ATOM 1533 C C . TYR A 1 186 ? -7.097 5.683 -10.191 1.00 96.75 186 TYR A C 1
ATOM 1535 O O . TYR A 1 186 ? -6.574 5.384 -9.110 1.00 96.75 186 TYR A O 1
ATOM 1543 N N . LYS A 1 187 ? -7.905 6.743 -10.304 1.00 95.94 187 LYS A N 1
ATOM 1544 C CA . LYS A 1 187 ? -8.260 7.596 -9.162 1.00 95.94 187 LYS A CA 1
ATOM 1545 C C . LYS A 1 187 ? -9.005 6.804 -8.080 1.00 95.94 187 LYS A C 1
ATOM 1547 O O . LYS A 1 187 ? -8.684 6.939 -6.896 1.00 95.94 187 LYS A O 1
ATOM 1552 N N . GLN A 1 188 ? -9.968 5.971 -8.477 1.00 96.69 188 GLN A N 1
ATOM 1553 C CA . GLN A 1 188 ? -10.772 5.130 -7.585 1.00 96.69 188 GLN A CA 1
ATOM 1554 C C . GLN A 1 188 ? -9.900 4.122 -6.836 1.00 96.69 188 GLN A C 1
ATOM 1556 O O . GLN A 1 188 ? -9.888 4.123 -5.604 1.00 96.69 188 GLN A O 1
ATOM 1561 N N . VAL A 1 189 ? -9.100 3.326 -7.550 1.00 96.75 189 VAL A N 1
ATOM 1562 C CA . VAL A 1 189 ? -8.244 2.310 -6.920 1.00 96.75 189 VAL A CA 1
ATOM 1563 C C . VAL A 1 189 ? -7.180 2.935 -6.013 1.00 96.75 189 VAL A C 1
ATOM 1565 O O . VAL A 1 189 ? -6.926 2.426 -4.921 1.00 96.75 189 VAL A O 1
ATOM 1568 N N . GLY A 1 190 ? -6.618 4.092 -6.385 1.00 95.00 190 GLY A N 1
ATOM 1569 C CA . GLY A 1 190 ? -5.648 4.808 -5.552 1.00 95.00 190 GLY A CA 1
ATOM 1570 C C . GLY A 1 190 ? -6.231 5.290 -4.215 1.00 95.00 190 GLY A C 1
ATOM 1571 O O . GLY A 1 190 ? -5.574 5.189 -3.167 1.00 95.00 190 GLY A O 1
ATOM 1572 N N . ASN A 1 191 ? -7.485 5.757 -4.230 1.00 96.19 191 ASN A N 1
ATOM 1573 C CA . ASN A 1 191 ? -8.219 6.203 -3.038 1.00 96.19 191 ASN A CA 1
ATOM 1574 C C . ASN A 1 191 ? -8.860 5.060 -2.239 1.00 96.19 191 ASN A C 1
ATOM 1576 O O . ASN A 1 191 ? -9.206 5.258 -1.076 1.00 96.19 191 ASN A O 1
ATOM 1580 N N . SER A 1 192 ? -8.978 3.872 -2.827 1.00 96.81 192 SER A N 1
ATOM 1581 C CA . SER A 1 192 ? -9.608 2.714 -2.200 1.00 96.81 192 SER A CA 1
ATOM 1582 C C . SER A 1 192 ? -8.819 2.160 -0.999 1.00 96.81 192 SER A C 1
ATOM 1584 O O . SER A 1 192 ? -7.732 2.625 -0.629 1.00 96.81 192 SER A O 1
ATOM 1586 N N . VAL A 1 193 ? -9.364 1.130 -0.364 1.00 96.19 193 VAL A N 1
ATOM 1587 C CA . VAL A 1 193 ? -8.771 0.414 0.766 1.00 96.19 193 VAL A CA 1
ATOM 1588 C C . VAL A 1 193 ? -8.293 -0.974 0.344 1.00 96.19 193 VAL A C 1
ATOM 1590 O O . VAL A 1 193 ? -8.804 -1.560 -0.602 1.00 96.19 193 VAL A O 1
ATOM 1593 N N . ALA A 1 194 ? -7.286 -1.495 1.045 1.00 97.94 194 ALA A N 1
ATOM 1594 C CA . ALA A 1 194 ? -6.790 -2.851 0.834 1.00 97.94 194 ALA A CA 1
ATOM 1595 C C . ALA A 1 194 ? -7.773 -3.859 1.449 1.00 97.94 194 ALA A C 1
ATOM 1597 O O . ALA A 1 194 ? -7.892 -3.920 2.675 1.00 97.94 194 ALA A O 1
ATOM 1598 N N . ILE A 1 195 ? -8.478 -4.629 0.617 1.00 98.19 195 ILE A N 1
ATOM 1599 C CA . ILE A 1 195 ? -9.632 -5.433 1.048 1.00 98.19 195 ILE A CA 1
ATOM 1600 C C . ILE A 1 195 ? -9.26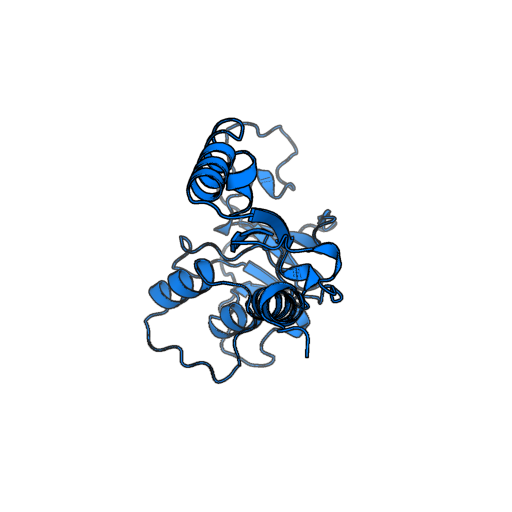4 -6.470 2.126 1.00 98.19 195 ILE A C 1
ATOM 1602 O O . ILE A 1 195 ? -9.902 -6.444 3.178 1.00 98.19 195 ILE A O 1
ATOM 1606 N N . PRO A 1 196 ? -8.230 -7.324 1.965 1.00 98.19 196 PRO A N 1
ATOM 1607 C CA . PRO A 1 196 ? -7.825 -8.285 2.993 1.00 98.19 196 PRO A CA 1
ATOM 1608 C C . PRO A 1 196 ? -7.464 -7.641 4.333 1.00 98.19 196 PRO A C 1
ATOM 1610 O O . PRO A 1 196 ? -7.855 -8.145 5.382 1.00 98.19 196 PRO A O 1
ATOM 1613 N N . MET A 1 197 ? -6.783 -6.490 4.306 1.00 98.31 197 MET A N 1
ATOM 1614 C CA . MET A 1 197 ? -6.429 -5.747 5.518 1.00 98.31 197 MET A CA 1
ATOM 1615 C C . MET A 1 197 ? -7.678 -5.247 6.250 1.00 98.31 197 MET A C 1
ATOM 1617 O O . MET A 1 197 ? -7.788 -5.411 7.462 1.00 98.31 197 MET A O 1
ATOM 1621 N N . ILE A 1 198 ? -8.638 -4.658 5.528 1.00 98.25 198 ILE A N 1
ATOM 1622 C CA . ILE A 1 198 ? -9.892 -4.191 6.138 1.00 98.25 198 ILE A CA 1
ATOM 1623 C C . ILE A 1 198 ? -10.738 -5.366 6.624 1.00 98.25 198 ILE A C 1
ATOM 1625 O O . ILE A 1 198 ? -11.288 -5.292 7.718 1.00 98.25 198 ILE A O 1
ATOM 1629 N N . LYS A 1 199 ? -10.790 -6.470 5.872 1.00 98.31 199 LYS A N 1
ATOM 1630 C CA . LYS A 1 199 ? -11.467 -7.698 6.299 1.00 98.31 199 LYS A CA 1
ATOM 1631 C C . LYS A 1 199 ? -10.906 -8.197 7.634 1.00 98.31 199 LYS A C 1
ATOM 1633 O O . LYS A 1 199 ? -11.682 -8.420 8.553 1.00 98.31 199 LYS A O 1
ATOM 1638 N N . ALA A 1 200 ? -9.582 -8.292 7.774 1.00 98.19 200 ALA A N 1
ATOM 1639 C CA . ALA A 1 200 ? -8.941 -8.731 9.017 1.00 98.19 200 ALA A CA 1
ATOM 1640 C C . ALA A 1 200 ? -9.259 -7.809 10.210 1.00 98.19 200 ALA A C 1
ATOM 1642 O O . ALA A 1 200 ? -9.540 -8.286 11.309 1.00 98.19 200 ALA A O 1
ATOM 1643 N N . VAL A 1 201 ? -9.278 -6.488 9.988 1.00 98.19 201 VAL A N 1
ATOM 1644 C CA . VAL A 1 201 ? -9.702 -5.515 11.009 1.00 98.19 201 VAL A CA 1
ATOM 1645 C C . VAL A 1 201 ? -11.165 -5.735 11.404 1.00 98.19 201 VAL A C 1
ATOM 1647 O O . VAL A 1 201 ? -11.474 -5.799 12.590 1.00 98.19 201 VAL A O 1
ATOM 1650 N N . VAL A 1 202 ? -12.065 -5.869 10.427 1.00 97.50 202 VAL A N 1
ATOM 1651 C CA . VAL A 1 202 ? -13.507 -6.026 10.667 1.00 97.50 202 VAL A CA 1
ATOM 1652 C C . VAL A 1 202 ? -13.830 -7.340 11.381 1.00 97.50 202 VAL A C 1
ATOM 1654 O O . VAL A 1 202 ? -14.660 -7.336 12.286 1.00 97.50 202 VAL A O 1
ATOM 1657 N N . GLU A 1 203 ? -13.164 -8.446 11.048 1.00 97.38 203 GLU A N 1
ATOM 1658 C CA . GLU A 1 203 ? -13.357 -9.721 11.758 1.00 97.38 203 GLU A CA 1
ATOM 1659 C C . GLU A 1 203 ? -12.955 -9.629 13.238 1.00 97.38 203 GLU A C 1
ATOM 1661 O O . GLU A 1 203 ? -13.648 -10.153 14.116 1.00 97.38 203 GLU A O 1
ATOM 1666 N N . GLN A 1 204 ? -11.903 -8.869 13.551 1.00 97.25 204 GLN A N 1
ATOM 1667 C CA . GLN A 1 204 ? -11.551 -8.587 14.941 1.00 97.25 204 GLN A CA 1
ATOM 1668 C C . GLN A 1 204 ? -12.525 -7.605 15.602 1.00 97.25 204 GLN A C 1
ATOM 1670 O O . GLN A 1 204 ? -12.808 -7.749 16.786 1.00 97.25 204 GLN A O 1
ATOM 1675 N N . ILE A 1 205 ? -13.090 -6.637 14.870 1.00 97.06 205 ILE A N 1
ATOM 1676 C CA . ILE A 1 205 ? -14.133 -5.749 15.416 1.00 97.06 205 ILE A CA 1
ATOM 1677 C C . ILE A 1 205 ? -15.348 -6.582 15.832 1.00 97.06 205 ILE A C 1
ATOM 1679 O O . ILE A 1 205 ? -15.837 -6.431 16.951 1.00 97.06 205 ILE A O 1
ATOM 1683 N N . LYS A 1 206 ? -15.794 -7.506 14.973 1.00 96.06 206 LYS A N 1
ATOM 1684 C CA . LYS A 1 206 ? -16.888 -8.432 15.294 1.00 96.06 206 LYS A CA 1
ATOM 1685 C C . LYS A 1 206 ? -16.574 -9.246 16.548 1.00 96.06 206 LYS A C 1
ATOM 1687 O O . LYS A 1 206 ? -17.386 -9.289 17.464 1.00 96.06 206 LYS A O 1
ATOM 1692 N N . THR A 1 207 ? -15.381 -9.835 16.605 1.00 95.75 207 THR A N 1
ATOM 1693 C CA . THR A 1 207 ? -14.964 -10.725 17.698 1.00 95.75 207 THR A CA 1
ATOM 1694 C C . THR A 1 207 ? -14.748 -10.005 19.028 1.00 95.75 207 THR A C 1
ATOM 1696 O O . THR A 1 207 ? -15.060 -10.569 20.070 1.00 95.75 207 THR A O 1
ATOM 1699 N N . GLN A 1 208 ? -14.201 -8.787 19.027 1.00 95.62 208 GLN A N 1
ATOM 1700 C CA . GLN A 1 208 ? -13.810 -8.084 20.256 1.00 95.62 208 GLN A CA 1
ATOM 1701 C C . GLN A 1 208 ? -14.877 -7.109 20.758 1.00 95.62 208 GLN A C 1
ATOM 1703 O O . GLN A 1 208 ? -15.023 -6.908 21.963 1.00 95.62 208 GLN A O 1
ATOM 1708 N N . LEU A 1 209 ? -1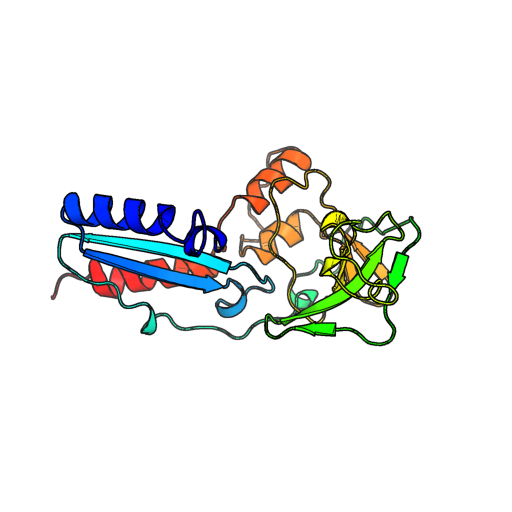5.590 -6.459 19.838 1.00 94.94 209 LEU A N 1
ATOM 1709 C CA . LEU A 1 209 ? -16.456 -5.333 20.171 1.00 94.94 209 LEU A CA 1
ATOM 1710 C C . LEU A 1 209 ? -17.936 -5.711 20.096 1.00 94.94 209 LEU A C 1
ATOM 1712 O O . LEU A 1 209 ? -18.685 -5.359 21.006 1.00 94.94 209 LEU A O 1
ATOM 1716 N N . LEU A 1 210 ? -18.333 -6.470 19.069 1.00 91.25 210 LEU A N 1
ATOM 1717 C CA . LEU A 1 210 ? -19.744 -6.770 18.778 1.00 91.25 210 LEU A CA 1
ATOM 1718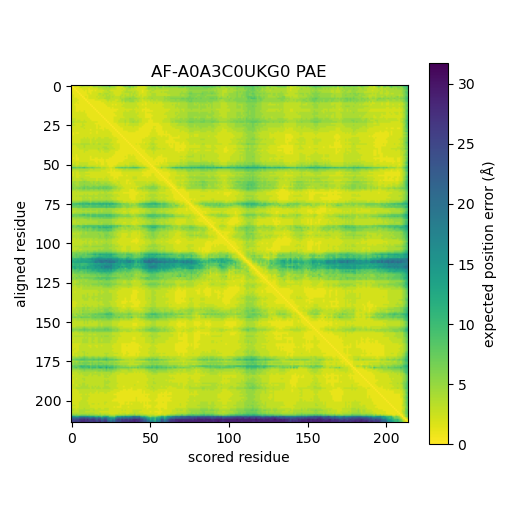 C C . LEU A 1 210 ? -20.230 -8.126 19.294 1.00 91.25 210 LEU A C 1
ATOM 1720 O O . LEU A 1 210 ? -21.435 -8.368 19.316 1.00 91.25 210 LEU A O 1
ATOM 1724 N N . SER A 1 211 ? -19.326 -9.016 19.697 1.00 79.06 211 SER A N 1
ATOM 1725 C CA . SER A 1 211 ? -19.699 -10.247 20.382 1.00 79.06 211 SER A CA 1
ATOM 1726 C C . SER A 1 211 ? -20.388 -9.884 21.700 1.00 79.06 211 SER A C 1
ATOM 1728 O O . SER A 1 211 ? -19.815 -9.261 22.601 1.00 79.06 211 SER A O 1
ATOM 1730 N N . VAL A 1 212 ? -21.672 -10.223 21.781 1.00 64.88 212 VAL A N 1
ATOM 1731 C CA . VAL A 1 212 ? -22.393 -10.276 23.049 1.00 64.88 212 VAL A CA 1
ATOM 1732 C C . VAL A 1 212 ? -21.834 -11.496 23.773 1.00 64.88 212 VAL A C 1
ATOM 1734 O O . VAL A 1 212 ? -21.733 -12.561 23.160 1.00 64.88 212 VAL A O 1
ATOM 1737 N N . ASN A 1 213 ? -21.426 -11.341 25.035 1.00 54.06 213 ASN A N 1
ATOM 1738 C CA . ASN A 1 213 ? -21.180 -12.497 25.892 1.00 54.06 213 ASN A CA 1
ATOM 1739 C C . ASN A 1 213 ? -22.457 -13.347 25.841 1.00 54.06 213 ASN A C 1
ATOM 1741 O O . ASN A 1 213 ? -23.503 -12.880 26.290 1.00 54.06 213 ASN A O 1
ATOM 1745 N N . LYS A 1 214 ? -22.393 -14.507 25.182 1.00 41.09 214 LYS A N 1
ATOM 1746 C CA . LYS A 1 214 ? -23.454 -15.509 25.275 1.00 41.09 214 LYS A CA 1
ATOM 1747 C C . LYS A 1 214 ? -23.525 -16.028 26.700 1.00 41.09 214 LYS A C 1
ATOM 1749 O O . LYS A 1 214 ? -22.440 -16.162 27.310 1.00 41.09 214 LYS A O 1
#